Protein AF-A0A6V2MFH0-F1 (afdb_monomer_lite)

pLDDT: mean 70.17, std 23.81, range [23.48, 96.5]

Radius of gyration: 21.35 Å; chains: 1; bounding box: 54×34×74 Å

Foldseek 3Di:
DDDDDDDDDDDDDDDDDDDDDDDDPPPPDDDDPDPPQDAFQEEEEEEEDEPVCLVVLLVLQVLCQVAAQADLVVQPDPRDRAYEYEYEYLADCVVPVPSVVSVVVNQVVLVVVCPDPDDGSSSVHDYYYYHYLRADPVQLLCDPVCVVPPPSSCRSVVSSVVSVVCVQCVQPVHHGLAYEYQYSQWHFPHHNLNVVVSVVQRVCCVVPNSADPVPDDDGDHYDDDDPVVSVVTTDRDDD

Sequence (239 aa):
MEFFTVHAGTFQSNDIGTDATERSHRATRIKMGETFYPSIRRLAVVRPFGVSSAASLPQTFSDWADFLPCNVVDRIDENNVEVDIFLSFSQTYEASPNTLSSINTIIDKFNAESTENEISWSKCFRNIFAIEANILDDDDLYLPNQARRNMMWVNGPNRQFSAAMRSITGGDFGKYDAMFLMEGDCMPMKKYWLDSLLEEAEGSFLEHGPFAMLGSSDPFVVVKFNRRIIHQTCYIPKK

Organism: NCBI:txid49249

Secondary structure (DSSP, 8-state):
-PPP--------------------------------PPPP-EEEEEEEE-HHHHTTHHHHHHHHHHS-SS-TTGGGSTTSPEEEEEEEESS-GGG-HHHHHHHHHHHHHHHHHHHSSS--SGGG-SEEEEEE----GGG----TTTTTT-GGGGHHHHHHHHHHHHHHHTSTT---SEEEE--TT-EE-STTHHHHHHHHHHHHHHHH-S---SSSSS----B---HHHHHHHEE----

Structure (mmCIF, N/CA/C/O backbone):
data_AF-A0A6V2MFH0-F1
#
_entry.id   AF-A0A6V2MFH0-F1
#
loop_
_atom_site.group_PDB
_atom_site.id
_atom_site.type_symbol
_atom_site.label_atom_id
_atom_site.label_alt_id
_atom_site.label_comp_id
_atom_site.label_asym_id
_atom_site.label_entity_id
_atom_site.label_seq_id
_atom_site.pdbx_PDB_ins_code
_atom_site.Cartn_x
_atom_site.Cartn_y
_atom_site.Cartn_z
_atom_site.occupancy
_atom_site.B_iso_or_equiv
_atom_site.auth_seq_id
_atom_site.auth_comp_id
_atom_site.auth_asym_id
_atom_site.auth_atom_id
_atom_site.pdbx_PDB_model_num
ATOM 1 N N . MET A 1 1 ? 19.777 -20.015 10.542 1.00 31.09 1 MET A N 1
ATOM 2 C CA . MET A 1 1 ? 19.487 -18.636 10.978 1.00 31.09 1 MET A CA 1
ATOM 3 C C . MET A 1 1 ? 18.355 -18.753 11.974 1.00 31.09 1 MET A C 1
ATOM 5 O O . MET A 1 1 ? 17.274 -19.181 11.596 1.00 31.09 1 MET A O 1
ATOM 9 N N . GLU A 1 2 ? 18.686 -18.588 13.249 1.00 23.48 2 GLU A N 1
ATOM 10 C CA . GLU A 1 2 ? 17.801 -18.843 14.386 1.00 23.48 2 GLU A CA 1
ATOM 11 C C . GLU A 1 2 ? 16.870 -17.648 14.615 1.00 23.48 2 GLU A C 1
ATOM 13 O O . GLU A 1 2 ? 17.305 -16.498 14.581 1.00 23.48 2 GLU A O 1
ATOM 18 N N . PHE A 1 3 ? 15.590 -17.938 14.841 1.00 25.81 3 PHE A N 1
ATOM 19 C CA . PHE A 1 3 ? 14.577 -16.965 15.231 1.00 25.81 3 PHE A CA 1
ATOM 20 C C . PHE A 1 3 ? 14.575 -16.835 16.757 1.00 25.81 3 PHE A C 1
ATOM 22 O O . PHE A 1 3 ? 14.371 -17.822 17.461 1.00 25.81 3 PHE A O 1
ATOM 29 N N . PHE A 1 4 ? 14.774 -15.621 17.270 1.00 24.62 4 PHE A N 1
ATOM 30 C CA . PHE A 1 4 ? 14.526 -15.303 18.674 1.00 24.62 4 PHE A CA 1
ATOM 31 C C . PHE A 1 4 ? 13.094 -14.787 18.830 1.00 24.62 4 PHE A C 1
ATOM 33 O O . PHE A 1 4 ? 12.723 -13.763 18.262 1.00 24.62 4 PHE A O 1
ATOM 40 N N . THR A 1 5 ? 12.299 -15.486 19.635 1.00 26.80 5 THR A N 1
ATOM 41 C CA . THR A 1 5 ? 11.020 -15.004 20.165 1.00 26.80 5 THR A CA 1
ATOM 42 C C . THR A 1 5 ? 11.169 -14.887 21.676 1.00 26.80 5 THR A C 1
ATOM 44 O O . THR A 1 5 ? 11.526 -15.858 22.339 1.00 26.80 5 THR A O 1
ATOM 47 N N . VAL A 1 6 ? 10.921 -13.699 22.228 1.00 27.23 6 VAL A N 1
ATOM 48 C CA . VAL A 1 6 ? 10.924 -13.451 23.677 1.00 27.23 6 VAL A CA 1
ATOM 49 C C . VAL A 1 6 ? 9.472 -13.369 24.142 1.00 27.23 6 VAL A C 1
ATOM 51 O O . VAL A 1 6 ? 8.698 -12.566 23.629 1.00 27.23 6 VAL A O 1
ATOM 54 N N . HIS A 1 7 ? 9.088 -14.220 25.094 1.00 26.38 7 HIS A N 1
ATOM 55 C CA . HIS A 1 7 ? 7.817 -14.134 25.816 1.00 26.38 7 HIS A CA 1
ATOM 56 C C . HIS A 1 7 ? 8.057 -13.510 27.188 1.00 26.38 7 HIS A C 1
ATOM 58 O O . HIS A 1 7 ? 8.919 -13.965 27.940 1.00 26.38 7 HIS A O 1
ATOM 64 N N . ALA A 1 8 ? 7.271 -12.488 27.516 1.00 28.86 8 ALA A N 1
ATOM 65 C CA . ALA A 1 8 ? 7.254 -11.858 28.824 1.00 28.86 8 ALA A CA 1
ATOM 66 C C . ALA A 1 8 ? 5.868 -12.017 29.466 1.00 28.86 8 ALA A C 1
ATOM 68 O O . ALA A 1 8 ? 4.874 -11.560 28.915 1.00 28.86 8 ALA A O 1
ATOM 69 N N . GLY A 1 9 ? 5.854 -12.604 30.666 1.00 26.36 9 GLY A N 1
ATOM 70 C CA . GLY A 1 9 ? 4.939 -12.221 31.741 1.00 26.36 9 GLY A CA 1
ATOM 71 C C . GLY A 1 9 ? 3.694 -13.084 31.965 1.00 26.36 9 GLY A C 1
ATOM 72 O O . GLY A 1 9 ? 2.711 -12.981 31.247 1.00 26.36 9 GLY A O 1
ATOM 73 N N . THR A 1 10 ? 3.677 -13.792 33.096 1.00 25.42 10 THR A N 1
ATOM 74 C CA . THR A 1 10 ? 2.444 -14.032 33.864 1.00 25.42 10 THR A CA 1
ATOM 75 C C . THR A 1 10 ? 2.704 -13.618 35.306 1.00 25.42 10 THR A C 1
ATOM 77 O O . THR A 1 10 ? 3.506 -14.242 35.998 1.00 25.42 10 THR A O 1
ATOM 80 N N . PHE A 1 11 ? 2.038 -12.547 35.737 1.00 27.86 11 PHE A N 1
ATOM 81 C CA . PHE A 1 11 ? 1.958 -12.101 37.125 1.00 27.86 11 PHE A CA 1
ATOM 82 C C . PHE A 1 11 ? 0.524 -12.343 37.607 1.00 27.86 11 PHE A C 1
ATOM 84 O O . PHE A 1 11 ? -0.432 -11.947 36.945 1.00 27.86 11 PHE A O 1
ATOM 91 N N . GLN A 1 12 ? 0.379 -13.049 38.728 1.00 30.36 12 GLN A N 1
ATOM 92 C CA . GLN A 1 12 ? -0.903 -13.310 39.378 1.00 30.36 12 GLN A CA 1
ATOM 93 C C . GLN A 1 12 ? -1.337 -12.101 40.210 1.00 30.36 12 GLN A C 1
ATOM 95 O O . GLN A 1 12 ? -0.538 -11.555 40.967 1.00 30.36 12 GLN A O 1
ATOM 100 N N . SER A 1 13 ? -2.628 -11.778 40.184 1.00 31.75 13 SER A N 1
ATOM 101 C CA . SER A 1 13 ? -3.302 -11.224 41.361 1.00 31.75 13 SER A CA 1
ATOM 102 C C . SER A 1 13 ? -4.759 -11.681 41.385 1.00 31.75 13 SER A C 1
ATOM 104 O O . SER A 1 13 ? -5.463 -11.633 40.380 1.00 31.75 13 SER A O 1
ATOM 106 N N . ASN A 1 14 ? -5.149 -12.218 42.540 1.00 31.17 14 ASN A N 1
ATOM 107 C CA . ASN A 1 14 ? -6.529 -12.465 42.936 1.00 31.17 14 ASN A CA 1
ATOM 108 C C . ASN A 1 14 ? -7.164 -11.124 43.303 1.00 31.17 14 ASN A C 1
ATOM 110 O O . ASN A 1 14 ? -6.486 -10.339 43.954 1.00 31.17 14 ASN A O 1
ATOM 114 N N . ASP A 1 15 ? -8.455 -10.932 43.024 1.00 32.62 15 ASP A N 1
ATOM 115 C CA . ASP A 1 15 ? -9.319 -10.226 43.970 1.00 32.62 15 ASP A CA 1
ATOM 116 C C . ASP A 1 15 ? -10.801 -10.589 43.822 1.00 32.62 15 ASP A C 1
ATOM 118 O O . ASP A 1 15 ? -11.314 -10.927 42.755 1.00 32.62 15 ASP A O 1
ATOM 122 N N . ILE A 1 16 ? -11.444 -10.581 44.985 1.00 32.06 16 ILE A N 1
ATOM 123 C CA . ILE A 1 16 ? -12.776 -11.062 45.339 1.00 32.06 16 ILE A CA 1
ATOM 124 C C . ILE A 1 16 ? -13.723 -9.856 45.471 1.00 32.06 16 ILE A C 1
ATOM 126 O O . ILE A 1 16 ? -13.359 -8.874 46.106 1.00 32.06 16 ILE A O 1
ATOM 130 N N . GLY A 1 17 ? -14.979 -9.998 45.025 1.00 28.92 17 GLY A N 1
ATOM 131 C CA . GLY A 1 17 ? -16.130 -9.502 45.805 1.00 28.92 17 GLY A CA 1
ATOM 132 C C . GLY A 1 17 ? -16.922 -8.272 45.323 1.00 28.92 17 GLY A C 1
ATOM 133 O O . GLY A 1 17 ? -16.581 -7.141 45.633 1.00 28.92 17 GLY A O 1
ATOM 134 N N . THR A 1 18 ? -18.081 -8.571 44.717 1.00 30.41 18 THR A N 1
ATOM 135 C CA . THR A 1 18 ? -19.451 -8.075 45.030 1.00 30.41 18 THR A CA 1
ATOM 136 C C . THR A 1 18 ? -19.869 -6.591 44.920 1.00 30.41 18 THR A C 1
ATOM 138 O O . THR A 1 18 ? -19.558 -5.779 45.780 1.00 30.41 18 THR A O 1
ATOM 141 N N . ASP A 1 19 ? -20.771 -6.375 43.945 1.00 28.77 19 ASP A N 1
ATOM 142 C CA . ASP A 1 19 ? -22.157 -5.847 44.040 1.00 28.77 19 ASP A CA 1
ATOM 143 C C . ASP A 1 19 ? -22.432 -4.353 44.349 1.00 28.77 19 ASP A C 1
ATOM 145 O O . ASP A 1 19 ? -22.215 -3.886 45.462 1.00 28.77 19 ASP A O 1
ATOM 149 N N . ALA A 1 20 ? -23.016 -3.631 43.372 1.00 30.19 20 ALA A N 1
ATOM 150 C CA . ALA A 1 20 ? -24.395 -3.106 43.447 1.00 30.19 20 ALA A CA 1
ATOM 151 C C . ALA A 1 20 ? -24.775 -2.160 42.274 1.00 30.19 20 ALA A C 1
ATOM 153 O O . ALA A 1 20 ? -24.170 -1.114 42.051 1.00 30.19 20 ALA A O 1
ATOM 154 N N . THR A 1 21 ? -25.914 -2.487 41.649 1.00 32.53 21 THR A N 1
ATOM 155 C CA . THR A 1 21 ? -26.957 -1.601 41.068 1.00 32.53 21 THR A CA 1
ATOM 156 C C . THR A 1 21 ? -26.767 -0.855 39.728 1.00 32.53 21 THR A C 1
ATOM 158 O O . THR A 1 21 ? -26.193 0.221 39.635 1.00 32.53 21 THR A O 1
ATOM 161 N N . GLU A 1 22 ? -27.461 -1.414 38.724 1.00 32.22 22 GLU A N 1
ATOM 162 C CA . GLU A 1 22 ? -28.437 -0.774 37.817 1.00 32.22 22 GLU A CA 1
ATOM 163 C C . GLU A 1 22 ? -28.034 0.420 36.926 1.00 32.22 22 GLU A C 1
ATOM 165 O O . GLU A 1 22 ? -28.059 1.577 37.334 1.00 32.22 22 GLU A O 1
ATOM 170 N N . ARG A 1 23 ? -27.982 0.156 35.609 1.00 33.03 23 ARG A N 1
ATOM 171 C CA . ARG A 1 23 ? -28.848 0.857 34.638 1.00 33.03 23 ARG A CA 1
ATOM 172 C C . ARG A 1 23 ? -29.107 -0.000 33.401 1.00 33.03 23 ARG A C 1
ATOM 174 O O . ARG A 1 23 ? -28.291 -0.141 32.497 1.00 33.03 23 ARG A O 1
ATOM 181 N N . SER A 1 24 ? -30.301 -0.579 33.401 1.00 39.22 24 SER A N 1
ATOM 182 C CA . SER A 1 24 ? -30.923 -1.292 32.294 1.00 39.22 24 SER A CA 1
ATOM 183 C C . SER A 1 24 ? -31.190 -0.348 31.114 1.00 39.22 24 SER A C 1
ATOM 185 O O . SER A 1 24 ? -32.191 0.364 31.103 1.00 39.22 24 SER A O 1
ATOM 187 N N . HIS A 1 25 ? -30.362 -0.434 30.073 1.00 32.72 25 HIS A N 1
ATOM 188 C CA . HIS A 1 25 ? -30.787 -0.200 28.692 1.00 32.72 25 HIS A CA 1
ATOM 189 C C . HIS A 1 25 ? -30.729 -1.531 27.948 1.00 32.72 25 HIS A C 1
ATOM 191 O O . HIS A 1 25 ? -29.802 -1.848 27.208 1.00 32.72 25 HIS A O 1
ATOM 197 N N . ARG A 1 26 ? -31.746 -2.353 28.212 1.00 33.47 26 ARG A N 1
ATOM 198 C CA . ARG A 1 26 ? -32.036 -3.582 27.482 1.00 33.47 26 ARG A CA 1
ATOM 199 C C . ARG A 1 26 ? -32.431 -3.193 26.056 1.00 33.47 26 ARG A C 1
ATOM 201 O O . ARG A 1 26 ? -33.600 -2.936 25.787 1.00 33.47 26 ARG A O 1
ATOM 208 N N . ALA A 1 27 ? -31.452 -3.114 25.158 1.00 30.52 27 ALA A N 1
ATOM 209 C CA . ALA A 1 27 ? -31.705 -3.052 23.728 1.00 30.52 27 ALA A 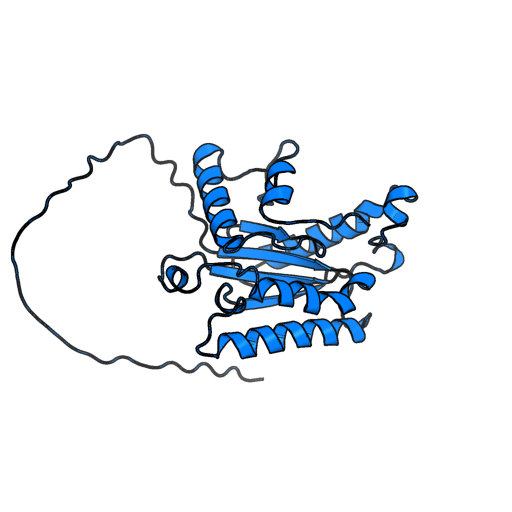CA 1
ATOM 210 C C . ALA A 1 27 ? -32.418 -4.349 23.323 1.00 30.52 27 ALA A C 1
ATOM 212 O O . ALA A 1 27 ? -31.873 -5.453 23.386 1.00 30.52 27 ALA A O 1
ATOM 213 N N . THR A 1 28 ? -33.698 -4.212 23.004 1.00 29.98 28 THR A N 1
ATOM 214 C CA . THR A 1 28 ? -34.558 -5.280 22.516 1.00 29.98 28 THR A CA 1
ATOM 215 C C . THR A 1 28 ? -33.958 -5.833 21.226 1.00 29.98 28 THR A C 1
ATOM 217 O O . THR A 1 28 ? -33.921 -5.142 20.212 1.00 29.98 28 THR A O 1
ATOM 220 N N . ARG A 1 29 ? -33.471 -7.081 21.272 1.00 35.22 29 ARG A N 1
ATOM 221 C CA . ARG A 1 29 ? -33.039 -7.853 20.099 1.00 35.22 29 ARG A CA 1
ATOM 222 C C . ARG A 1 29 ? -34.156 -7.863 19.054 1.00 35.22 29 ARG A C 1
ATOM 224 O O . ARG A 1 29 ? -35.146 -8.576 19.220 1.00 35.22 29 ARG A O 1
ATOM 231 N N . ILE A 1 30 ? -33.973 -7.122 17.967 1.00 33.09 30 ILE A N 1
ATOM 232 C CA . ILE A 1 30 ? -34.717 -7.351 16.732 1.00 33.09 30 ILE A CA 1
ATOM 233 C C . ILE A 1 30 ? -34.069 -8.568 16.072 1.00 33.09 30 ILE A C 1
ATOM 235 O O . ILE A 1 30 ? -32.975 -8.485 15.525 1.00 33.09 30 ILE A O 1
ATOM 239 N N . LYS A 1 31 ? -34.736 -9.722 16.169 1.00 37.91 31 LYS A N 1
ATOM 240 C CA . LYS A 1 31 ? -34.443 -10.884 15.327 1.00 37.91 31 LYS A CA 1
ATOM 241 C C . LYS A 1 31 ? -34.967 -10.591 13.919 1.00 37.91 31 LYS A C 1
ATOM 243 O O . LYS A 1 31 ? -36.158 -10.748 13.669 1.00 37.91 31 LYS A O 1
ATOM 248 N N . MET A 1 32 ? -34.082 -10.208 13.010 1.00 33.03 32 MET A N 1
ATOM 249 C CA . MET A 1 32 ? -34.241 -10.477 11.579 1.00 33.03 32 MET A CA 1
ATOM 250 C C . MET A 1 32 ? -33.038 -11.310 11.140 1.00 33.03 32 MET A C 1
ATOM 252 O O . MET A 1 32 ? -31.947 -11.106 11.657 1.00 33.03 32 MET A O 1
ATOM 256 N N . GLY A 1 33 ? -33.291 -12.327 10.310 1.00 40.25 33 GLY A N 1
ATOM 257 C CA . GLY A 1 33 ? -32.417 -13.482 10.081 1.00 40.25 33 GLY A CA 1
ATOM 258 C C . GLY A 1 33 ? -30.930 -13.140 9.980 1.00 40.25 33 GLY A C 1
ATOM 259 O O . GLY A 1 33 ? -30.515 -12.432 9.071 1.00 40.25 33 GLY A O 1
ATOM 260 N N . GLU A 1 34 ? -30.145 -13.662 10.922 1.00 39.44 34 GLU A N 1
ATOM 261 C CA . GLU A 1 34 ? -28.694 -13.493 10.979 1.00 39.44 34 GLU A CA 1
ATOM 262 C C . GLU A 1 34 ? -28.028 -14.307 9.861 1.00 39.44 34 GLU A C 1
ATOM 264 O O . GLU A 1 34 ? -27.560 -15.427 10.065 1.00 39.44 34 GLU A O 1
ATOM 269 N N . THR A 1 35 ? -27.939 -13.744 8.660 1.00 41.41 35 THR A N 1
ATOM 270 C CA . THR A 1 35 ? -26.736 -13.967 7.855 1.00 41.41 35 THR A CA 1
ATOM 271 C C . THR A 1 35 ? -25.609 -13.209 8.546 1.00 41.41 35 THR A C 1
ATOM 273 O O . THR A 1 35 ? -25.480 -11.998 8.394 1.00 41.41 35 THR A O 1
ATOM 276 N N . PHE A 1 36 ? -24.847 -13.916 9.382 1.00 46.12 36 PHE A N 1
ATOM 277 C CA . PHE A 1 36 ? -23.610 -13.409 9.972 1.00 46.12 36 PHE A CA 1
ATOM 278 C C . PHE A 1 36 ? -22.603 -13.225 8.832 1.00 46.12 36 PHE A C 1
ATOM 280 O O . PHE A 1 36 ? -22.003 -14.194 8.364 1.00 46.12 36 PHE A O 1
ATOM 287 N N . TYR A 1 37 ? -22.459 -11.999 8.333 1.00 52.12 37 TYR A N 1
ATOM 288 C CA . TYR A 1 37 ? -21.346 -11.680 7.448 1.00 52.12 37 TYR A CA 1
ATOM 289 C C . TYR A 1 37 ? -20.077 -11.604 8.304 1.00 52.12 37 TYR A C 1
ATOM 291 O O . TYR A 1 37 ? -20.111 -10.990 9.374 1.00 52.12 37 TYR A O 1
ATOM 299 N N . PRO A 1 38 ? -18.980 -12.271 7.907 1.00 59.66 38 PRO A N 1
ATOM 300 C CA . PRO A 1 38 ? -17.732 -12.161 8.644 1.00 59.66 38 PRO A CA 1
ATOM 301 C C . PRO A 1 38 ? -17.279 -10.698 8.621 1.00 59.66 38 PRO A C 1
ATOM 303 O O . PRO A 1 38 ? -17.192 -10.096 7.552 1.00 59.66 38 PRO A O 1
ATOM 306 N N . SER A 1 39 ? -17.026 -10.124 9.798 1.00 73.31 39 SER A N 1
ATOM 307 C CA . SER A 1 39 ? -16.388 -8.813 9.905 1.00 73.31 39 SER A CA 1
ATOM 308 C C . SER A 1 39 ? -14.965 -8.900 9.356 1.00 73.31 39 SER A C 1
ATOM 310 O O . SER A 1 39 ? -14.306 -9.934 9.511 1.00 73.31 39 SER A O 1
ATOM 312 N N . ILE A 1 40 ? -14.487 -7.835 8.712 1.00 81.75 40 ILE A N 1
ATOM 313 C CA . ILE A 1 40 ? -13.109 -7.779 8.217 1.00 81.75 40 ILE A CA 1
ATOM 314 C C . ILE A 1 40 ? -12.203 -7.757 9.447 1.00 81.75 40 ILE A C 1
ATOM 316 O O . ILE A 1 40 ? -12.286 -6.844 10.256 1.00 81.75 40 ILE A O 1
ATOM 320 N N . ARG A 1 41 ? -11.349 -8.764 9.624 1.00 86.19 41 ARG A N 1
ATOM 321 C CA . ARG A 1 41 ? -10.371 -8.798 10.723 1.00 86.19 41 ARG A CA 1
ATOM 322 C C . ARG A 1 41 ? -8.974 -8.501 10.233 1.00 86.19 41 ARG A C 1
ATOM 324 O O . ARG A 1 41 ? -8.181 -7.951 10.990 1.00 86.19 41 ARG A O 1
ATOM 331 N N . ARG A 1 42 ? -8.675 -8.851 8.981 1.00 88.25 42 ARG A N 1
ATOM 332 C CA . ARG A 1 42 ? -7.368 -8.609 8.381 1.00 88.25 42 ARG A CA 1
ATOM 333 C C . ARG A 1 42 ? -7.470 -8.086 6.950 1.00 88.25 42 ARG A C 1
ATOM 335 O O . ARG A 1 42 ? -8.017 -8.753 6.071 1.00 88.25 42 ARG A O 1
ATOM 342 N N . LEU A 1 43 ? -6.911 -6.900 6.715 1.00 90.38 43 LEU A N 1
ATOM 343 C CA . LEU A 1 43 ? -6.920 -6.187 5.436 1.00 90.38 43 LEU A CA 1
ATOM 344 C C . LEU A 1 43 ? -5.502 -6.085 4.857 1.00 90.38 43 LEU A C 1
ATOM 346 O O . LEU A 1 43 ? -4.568 -5.661 5.535 1.00 90.38 43 LEU A O 1
ATOM 350 N N . ALA A 1 44 ? -5.354 -6.414 3.574 1.00 92.81 44 ALA A N 1
ATOM 351 C CA . ALA A 1 44 ? -4.136 -6.154 2.811 1.00 92.81 44 ALA A CA 1
ATOM 352 C C . ALA A 1 44 ? -4.277 -4.856 2.005 1.00 92.81 44 ALA A C 1
ATOM 354 O O . ALA A 1 44 ? -5.128 -4.772 1.122 1.00 92.81 44 ALA A O 1
ATOM 355 N N . VAL A 1 45 ? -3.424 -3.861 2.250 1.00 93.25 45 VAL A N 1
ATOM 356 C CA . VAL A 1 45 ? -3.301 -2.661 1.408 1.00 93.25 45 VAL A CA 1
ATOM 357 C C . VAL A 1 45 ? -2.153 -2.862 0.427 1.00 93.25 45 VAL A C 1
ATOM 359 O O . VAL A 1 45 ? -0.985 -2.833 0.799 1.00 93.25 45 VAL A O 1
ATOM 362 N N . VAL A 1 46 ? -2.474 -3.063 -0.846 1.00 93.88 46 VAL A N 1
ATOM 363 C CA . VAL A 1 46 ? -1.507 -3.339 -1.910 1.00 93.88 46 VAL A CA 1
ATOM 364 C C . VAL A 1 46 ? -1.184 -2.066 -2.671 1.00 93.88 46 VAL A C 1
ATOM 366 O O . VAL A 1 46 ? -2.067 -1.433 -3.243 1.00 93.88 46 VAL A O 1
ATOM 369 N N . ARG A 1 47 ? 0.099 -1.721 -2.724 1.00 91.81 47 ARG A N 1
ATOM 370 C CA . ARG A 1 47 ? 0.651 -0.564 -3.432 1.00 91.81 47 ARG A CA 1
ATOM 371 C C . ARG A 1 47 ? 1.517 -1.053 -4.593 1.00 91.81 47 ARG A C 1
ATOM 373 O O . ARG A 1 47 ? 2.692 -1.356 -4.375 1.00 91.81 47 ARG A O 1
ATOM 380 N N . PRO A 1 48 ? 0.958 -1.188 -5.811 1.00 91.50 48 PRO A N 1
ATOM 381 C CA . PRO A 1 48 ? 1.735 -1.550 -6.981 1.00 91.50 48 PRO A CA 1
ATOM 382 C C . PRO A 1 48 ? 2.614 -0.379 -7.417 1.00 91.50 48 PRO A C 1
ATOM 384 O O . PRO A 1 48 ? 2.178 0.775 -7.460 1.00 91.50 48 PRO A O 1
ATOM 387 N N . PHE A 1 49 ? 3.846 -0.689 -7.787 1.00 90.62 49 PHE A N 1
ATOM 388 C CA . PHE A 1 49 ? 4.773 0.249 -8.398 1.00 90.62 49 PHE A CA 1
ATOM 389 C C . PHE A 1 49 ? 5.655 -0.484 -9.411 1.00 90.62 49 PHE A C 1
ATOM 391 O O . PHE A 1 49 ? 5.879 -1.691 -9.310 1.00 90.62 49 PHE A O 1
ATOM 398 N N . GLY A 1 50 ? 6.137 0.260 -10.402 1.00 89.19 50 GLY A N 1
ATOM 399 C CA . GLY A 1 50 ? 7.075 -0.240 -11.402 1.00 89.19 50 GLY A CA 1
ATOM 400 C C . GLY A 1 50 ? 8.421 0.467 -11.332 1.00 89.19 50 GLY A C 1
ATOM 401 O O . GLY A 1 50 ? 8.632 1.375 -10.518 1.00 89.19 50 GLY A O 1
ATOM 402 N N . VAL A 1 51 ? 9.320 0.085 -12.239 1.00 86.94 51 VAL A N 1
ATOM 403 C CA . VAL A 1 51 ? 10.693 0.616 -12.321 1.00 86.94 51 VAL A CA 1
ATOM 404 C C . VAL A 1 51 ? 10.700 2.148 -12.394 1.00 86.94 51 VAL A C 1
ATOM 406 O O . VAL A 1 51 ? 11.449 2.809 -11.679 1.00 86.94 51 VAL A O 1
ATOM 409 N N . SER A 1 52 ? 9.809 2.739 -13.197 1.00 83.56 52 SER A N 1
ATOM 410 C CA . SER A 1 52 ? 9.746 4.194 -13.394 1.00 83.56 52 SER A CA 1
ATOM 411 C C . SER A 1 52 ? 9.284 4.985 -12.167 1.00 83.56 52 SER A C 1
ATOM 413 O O . SER A 1 52 ? 9.518 6.189 -12.101 1.00 83.56 52 SER A O 1
ATOM 415 N N . SER A 1 53 ? 8.590 4.345 -11.224 1.00 85.62 53 SER A N 1
ATOM 416 C CA . SER A 1 53 ? 8.036 4.990 -10.024 1.00 85.62 53 SER A CA 1
ATOM 417 C C . SER A 1 53 ? 8.792 4.642 -8.742 1.00 85.62 53 SER A C 1
ATOM 419 O O . SER A 1 53 ? 8.529 5.260 -7.712 1.00 85.62 53 SER A O 1
ATOM 421 N N . ALA A 1 54 ? 9.726 3.685 -8.789 1.00 88.38 54 ALA A N 1
ATOM 422 C CA . ALA A 1 54 ? 10.455 3.202 -7.617 1.00 88.38 54 ALA A CA 1
ATOM 423 C C . ALA A 1 54 ? 11.165 4.337 -6.860 1.00 88.38 54 ALA A C 1
ATOM 425 O O . ALA A 1 54 ? 10.995 4.473 -5.652 1.00 88.38 54 ALA A O 1
ATOM 426 N N . ALA A 1 55 ? 11.862 5.224 -7.580 1.00 87.44 55 ALA A N 1
ATOM 427 C CA . ALA A 1 55 ? 12.595 6.340 -6.978 1.00 87.44 55 ALA A CA 1
ATOM 428 C C . ALA A 1 55 ? 11.689 7.359 -6.260 1.00 87.44 55 ALA A C 1
ATOM 430 O O . ALA A 1 55 ? 12.102 7.971 -5.279 1.00 87.44 55 ALA A O 1
ATOM 431 N N . SER A 1 56 ? 10.454 7.543 -6.735 1.00 87.06 56 SER A N 1
ATOM 432 C CA . SER A 1 56 ? 9.474 8.448 -6.120 1.00 87.06 56 SER A CA 1
ATOM 433 C C . SER A 1 56 ? 8.636 7.789 -5.026 1.00 87.06 56 SER A C 1
ATOM 435 O O . SER A 1 56 ? 7.951 8.494 -4.288 1.00 87.06 56 SER A O 1
ATOM 437 N N . LEU A 1 57 ? 8.668 6.457 -4.905 1.00 88.44 57 LEU A N 1
ATOM 438 C CA . LEU A 1 57 ? 7.823 5.720 -3.968 1.00 88.44 57 LEU A CA 1
ATOM 439 C C . LEU A 1 57 ? 7.995 6.195 -2.513 1.00 88.44 57 LEU A C 1
ATOM 441 O O . LEU A 1 57 ? 6.965 6.439 -1.885 1.00 88.44 57 LEU A O 1
ATOM 445 N N . PRO A 1 58 ? 9.213 6.433 -1.977 1.00 90.25 58 PRO A N 1
ATOM 446 C CA . PRO A 1 58 ? 9.368 6.910 -0.600 1.00 90.25 58 PRO A CA 1
ATOM 447 C C . PRO A 1 58 ? 8.666 8.246 -0.331 1.00 90.25 58 PRO A C 1
ATOM 449 O O . PRO A 1 58 ? 8.072 8.429 0.730 1.00 90.25 58 PRO A O 1
ATOM 452 N N . GLN A 1 59 ? 8.663 9.155 -1.312 1.00 85.69 59 GLN A N 1
ATOM 453 C CA . GLN A 1 59 ? 7.971 10.441 -1.202 1.00 85.69 59 GLN A CA 1
ATOM 454 C C . GLN A 1 59 ? 6.454 10.252 -1.084 1.00 85.69 59 GLN A C 1
ATOM 456 O O . GLN A 1 59 ? 5.789 11.000 -0.386 1.00 85.69 59 GLN A O 1
ATOM 461 N N . THR A 1 60 ? 5.877 9.211 -1.684 1.00 84.12 60 THR A N 1
ATOM 462 C CA . THR A 1 60 ? 4.428 8.979 -1.552 1.00 84.12 60 THR A CA 1
ATOM 463 C C . THR A 1 60 ? 3.994 8.626 -0.121 1.00 84.12 60 THR A C 1
ATOM 465 O O . THR A 1 60 ? 2.810 8.728 0.189 1.00 84.12 60 THR A O 1
ATOM 468 N N . PHE A 1 61 ? 4.932 8.220 0.747 1.00 88.31 61 PHE A N 1
ATOM 469 C CA . PHE A 1 61 ? 4.696 7.957 2.170 1.00 88.31 61 PHE A CA 1
ATOM 470 C C . PHE A 1 61 ? 4.984 9.171 3.061 1.00 88.31 61 PHE A C 1
ATOM 472 O O . PHE A 1 61 ? 4.529 9.191 4.201 1.00 88.31 61 PHE A O 1
ATOM 479 N N . SER A 1 62 ? 5.709 10.199 2.594 1.00 84.19 62 SER A N 1
ATOM 480 C CA . SER A 1 62 ? 5.867 11.425 3.395 1.00 84.19 62 SER A CA 1
ATOM 481 C C . SER A 1 62 ? 4.531 12.118 3.612 1.00 84.19 62 SER A C 1
ATOM 483 O O . SER A 1 62 ? 4.260 12.601 4.703 1.00 84.19 62 SER A O 1
ATOM 485 N N . ASP A 1 63 ? 3.672 12.089 2.598 1.00 83.44 63 ASP A N 1
ATOM 486 C CA . ASP A 1 63 ? 2.381 12.771 2.626 1.00 83.44 63 ASP A CA 1
ATOM 487 C C . ASP A 1 63 ? 1.414 12.100 3.615 1.00 83.44 63 ASP A C 1
ATOM 489 O O . ASP A 1 63 ? 0.445 12.705 4.064 1.00 83.44 63 ASP A O 1
ATOM 493 N N . TRP A 1 64 ? 1.697 10.862 4.030 1.00 88.94 64 TRP A N 1
ATOM 494 C CA . TRP A 1 64 ? 0.921 10.169 5.057 1.00 88.94 64 TRP A CA 1
ATOM 495 C C . TRP A 1 64 ? 1.177 10.731 6.460 1.00 88.94 64 TRP A C 1
ATOM 497 O O . TRP A 1 64 ? 0.371 10.488 7.353 1.00 88.94 64 TRP A O 1
ATOM 507 N N . ALA A 1 65 ? 2.244 11.510 6.663 1.00 85.81 65 ALA A N 1
ATOM 508 C CA . ALA A 1 65 ? 2.432 12.267 7.900 1.00 85.81 65 ALA A CA 1
ATOM 509 C C . ALA A 1 65 ? 1.399 13.405 8.022 1.00 85.81 65 ALA A C 1
ATOM 511 O O . ALA A 1 65 ? 0.833 13.621 9.094 1.00 85.81 65 ALA A O 1
ATOM 512 N N . ASP A 1 66 ? 1.090 14.080 6.910 1.00 87.25 66 ASP A N 1
ATOM 513 C CA . ASP A 1 66 ? 0.089 15.153 6.863 1.00 87.25 66 ASP A CA 1
ATOM 514 C C . ASP A 1 66 ? -1.344 14.600 6.779 1.00 87.25 66 ASP A C 1
ATOM 516 O O . ASP A 1 66 ? -2.281 15.151 7.371 1.00 87.25 66 ASP A O 1
ATOM 520 N N . PHE A 1 67 ? -1.508 13.468 6.093 1.00 89.38 67 PHE A N 1
ATOM 521 C CA . PHE A 1 67 ? -2.770 12.758 5.903 1.00 89.38 67 PHE A CA 1
ATOM 522 C C . PHE A 1 67 ? -2.712 11.367 6.540 1.00 89.38 67 PHE A C 1
ATOM 524 O O . PHE A 1 67 ? -2.727 10.347 5.845 1.00 89.38 67 PHE A O 1
ATOM 531 N N . LEU A 1 68 ? -2.651 11.346 7.877 1.00 91.94 68 LEU A N 1
ATOM 532 C CA . LEU A 1 68 ? -2.577 10.115 8.671 1.00 91.94 68 LEU A CA 1
ATOM 533 C C . LEU A 1 68 ? -3.614 9.082 8.206 1.00 91.94 68 LEU A C 1
ATOM 535 O O . LEU A 1 68 ? -4.788 9.439 8.104 1.00 91.94 68 LEU A O 1
ATOM 539 N N . PRO A 1 69 ? -3.227 7.820 7.953 1.00 92.00 69 PRO A N 1
ATOM 540 C CA . PRO A 1 69 ? -4.151 6.789 7.486 1.00 92.00 69 PRO A CA 1
ATOM 541 C C . PRO A 1 69 ? -5.287 6.490 8.448 1.00 92.00 69 PRO A C 1
ATOM 543 O O . PRO A 1 69 ? -6.418 6.327 8.009 1.00 92.00 69 PRO A O 1
ATOM 546 N N . CYS A 1 70 ? -5.006 6.477 9.743 1.00 91.62 70 CYS A N 1
ATOM 547 C CA . CYS A 1 70 ? -5.948 6.115 10.789 1.00 91.62 70 CYS A CA 1
ATOM 548 C C . CYS A 1 70 ? -5.840 7.067 11.981 1.00 91.62 70 CYS A C 1
ATOM 550 O O . CYS A 1 70 ? -4.827 7.762 12.151 1.00 91.62 70 CYS A O 1
ATOM 552 N N . ASN A 1 71 ? -6.863 7.084 12.828 1.00 90.62 71 ASN A N 1
ATOM 553 C CA . ASN A 1 71 ? -6.743 7.645 14.159 1.00 90.62 71 ASN A CA 1
ATOM 554 C C . ASN A 1 71 ? -5.994 6.652 15.058 1.00 90.62 71 ASN A C 1
ATOM 556 O O . ASN A 1 71 ? -6.560 5.691 15.572 1.00 90.62 71 ASN A O 1
ATOM 560 N N . VAL A 1 72 ? -4.696 6.898 15.255 1.00 84.69 72 VAL A N 1
ATOM 561 C CA . VAL A 1 72 ? -3.806 6.020 16.034 1.00 84.69 72 VAL A CA 1
ATOM 562 C C . VAL A 1 72 ? -4.295 5.817 17.474 1.00 84.69 72 VAL A C 1
ATOM 564 O O . VAL A 1 72 ? -4.052 4.762 18.049 1.00 84.69 72 VAL A O 1
ATOM 567 N N . VAL A 1 73 ? -5.004 6.792 18.055 1.00 80.62 73 VAL A N 1
ATOM 568 C CA . VAL A 1 73 ? -5.545 6.683 19.421 1.00 80.62 73 VAL A CA 1
ATOM 569 C C . VAL A 1 73 ? -6.666 5.643 19.491 1.00 80.62 73 VAL A C 1
ATOM 571 O O . VAL A 1 73 ? -6.697 4.839 20.420 1.00 80.62 73 VAL A O 1
ATOM 574 N N . ASP A 1 74 ? -7.539 5.617 18.485 1.00 76.25 74 ASP A N 1
ATOM 575 C CA . ASP A 1 74 ? -8.699 4.716 18.439 1.00 76.25 74 ASP A CA 1
ATOM 576 C C . ASP A 1 74 ? -8.292 3.280 18.047 1.00 76.25 74 ASP A C 1
ATOM 578 O O . ASP A 1 74 ? -9.004 2.313 18.316 1.00 76.25 74 ASP A O 1
ATOM 582 N N . ARG A 1 75 ? -7.097 3.123 17.462 1.00 73.06 75 ARG A N 1
ATOM 583 C CA . ARG A 1 75 ? -6.538 1.847 16.986 1.00 73.06 75 ARG A CA 1
ATOM 584 C C . ARG A 1 75 ? -5.942 0.941 18.071 1.00 73.06 75 ARG A C 1
ATOM 586 O O . ARG A 1 75 ? -5.540 -0.174 17.757 1.00 73.06 75 ARG A O 1
ATOM 593 N N . ILE A 1 76 ? -5.879 1.388 19.328 1.00 63.16 76 ILE A N 1
ATOM 594 C CA . ILE A 1 76 ? -5.258 0.639 20.442 1.00 63.16 76 ILE A CA 1
ATOM 595 C C . ILE A 1 76 ? -6.172 -0.495 20.971 1.00 63.16 76 ILE A C 1
ATOM 597 O O . ILE A 1 76 ? -5.714 -1.357 21.716 1.00 63.16 76 ILE A O 1
ATOM 601 N N . ASP A 1 77 ? -7.448 -0.537 20.572 1.00 62.34 77 ASP A N 1
ATOM 602 C CA . ASP A 1 77 ? -8.386 -1.608 20.952 1.00 62.34 77 ASP A CA 1
ATOM 603 C C . ASP A 1 77 ? -8.074 -2.935 20.221 1.00 62.34 77 ASP A C 1
ATOM 605 O O . ASP A 1 77 ? -7.833 -2.945 19.011 1.00 62.34 77 ASP A O 1
ATOM 609 N N . GLU A 1 78 ? -8.126 -4.058 20.949 1.00 56.00 78 GLU A N 1
ATOM 610 C CA . GLU A 1 78 ? -7.923 -5.434 20.458 1.00 56.00 78 GLU A CA 1
ATOM 611 C C . GLU A 1 78 ? -8.946 -5.863 19.388 1.00 56.00 78 GLU A C 1
ATOM 613 O O . GLU A 1 78 ? -8.732 -6.852 18.688 1.00 56.00 78 GLU A O 1
ATOM 618 N N . ASN A 1 79 ? -10.053 -5.128 19.239 1.00 61.72 79 ASN A N 1
ATOM 619 C CA . ASN A 1 79 ? -11.079 -5.401 18.229 1.00 61.72 79 ASN A CA 1
ATOM 620 C C . ASN A 1 79 ? -10.833 -4.712 16.877 1.00 61.72 79 ASN A C 1
ATOM 622 O O . ASN A 1 79 ? -11.672 -4.820 15.982 1.00 61.72 79 ASN A O 1
ATOM 626 N N . ASN A 1 80 ? -9.716 -3.998 16.714 1.00 79.50 80 ASN A N 1
ATOM 627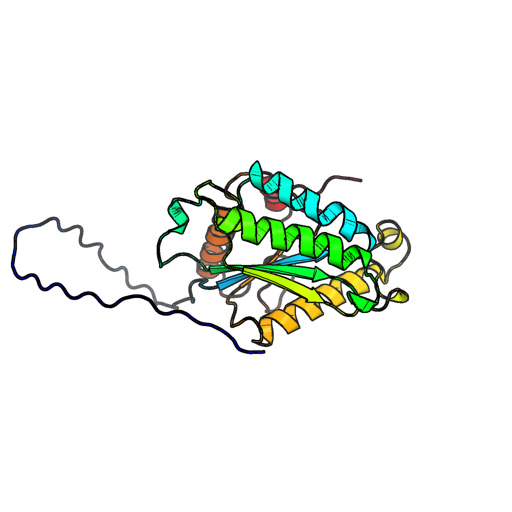 C CA . ASN A 1 80 ? -9.421 -3.309 15.464 1.00 79.50 80 ASN A CA 1
ATOM 628 C C . ASN A 1 80 ? -8.975 -4.255 14.347 1.00 79.50 80 ASN A C 1
ATOM 630 O O . ASN A 1 80 ? -8.302 -5.261 14.567 1.00 79.50 80 ASN A O 1
ATOM 634 N N . VAL A 1 81 ? -9.316 -3.873 13.115 1.00 87.31 81 VAL A N 1
ATOM 635 C CA . VAL A 1 81 ? -8.869 -4.565 11.904 1.00 87.31 81 VAL A CA 1
ATOM 636 C C . VAL A 1 81 ? -7.348 -4.486 11.801 1.00 87.31 81 VAL A C 1
ATOM 638 O O . VAL A 1 81 ? -6.766 -3.400 11.773 1.00 87.31 81 VAL A O 1
ATOM 641 N N . GLU A 1 82 ? -6.695 -5.640 11.693 1.00 91.94 82 GLU A N 1
ATOM 642 C CA . GLU A 1 82 ? -5.269 -5.716 11.412 1.00 91.94 82 GLU A CA 1
ATOM 643 C C . GLU A 1 82 ? -5.018 -5.337 9.949 1.00 91.94 82 GLU A C 1
ATOM 645 O O . GLU A 1 82 ? -5.546 -5.969 9.032 1.00 91.94 82 GLU A O 1
ATOM 650 N N . VAL A 1 83 ? -4.189 -4.323 9.705 1.00 93.44 83 VAL A N 1
ATOM 651 C CA . VAL A 1 83 ? -3.885 -3.870 8.342 1.00 93.44 83 VAL A CA 1
ATOM 652 C C . VAL A 1 83 ? -2.408 -4.062 8.040 1.00 93.44 83 VAL A C 1
ATOM 654 O O . VAL A 1 83 ? -1.561 -3.551 8.765 1.00 93.44 83 VAL A O 1
ATOM 657 N N . ASP A 1 84 ? -2.096 -4.752 6.947 1.00 95.94 84 ASP A N 1
ATOM 658 C CA . ASP A 1 84 ? -0.729 -4.906 6.443 1.00 95.94 84 ASP A CA 1
ATOM 659 C C . ASP A 1 84 ? -0.570 -4.185 5.098 1.00 95.94 84 ASP A C 1
ATOM 661 O O . ASP A 1 84 ? -1.496 -4.156 4.284 1.00 95.94 84 ASP A O 1
ATOM 665 N N . ILE A 1 85 ? 0.613 -3.624 4.841 1.00 95.81 85 ILE A N 1
ATOM 666 C CA . ILE A 1 85 ? 0.961 -3.017 3.550 1.00 95.81 85 ILE A CA 1
ATOM 667 C C . ILE A 1 85 ? 1.756 -4.010 2.711 1.00 95.81 85 ILE A C 1
ATOM 669 O O . ILE A 1 85 ? 2.726 -4.595 3.181 1.00 95.81 85 ILE A O 1
ATOM 673 N N . PHE A 1 86 ? 1.411 -4.123 1.434 1.00 96.50 86 PHE A N 1
ATOM 674 C CA . PHE A 1 86 ? 2.164 -4.870 0.436 1.00 96.50 86 PHE A CA 1
ATOM 675 C C . PHE A 1 86 ? 2.680 -3.922 -0.642 1.00 96.50 86 PHE A C 1
ATOM 677 O O . PHE A 1 86 ? 1.915 -3.420 -1.464 1.00 96.50 86 PHE A O 1
ATOM 684 N N . LEU A 1 87 ? 3.989 -3.698 -0.667 1.00 95.56 87 LEU A N 1
ATOM 685 C CA . LEU A 1 87 ? 4.676 -3.045 -1.771 1.00 95.56 87 LEU A CA 1
ATOM 686 C C . LEU A 1 87 ? 4.854 -4.078 -2.886 1.00 95.56 87 LEU A C 1
ATOM 688 O O . LEU A 1 87 ? 5.699 -4.966 -2.784 1.00 95.56 87 LEU A O 1
ATOM 692 N N . SER A 1 88 ? 4.034 -3.990 -3.933 1.00 94.94 88 SER A N 1
ATOM 693 C CA . SER A 1 88 ? 4.096 -4.912 -5.069 1.00 94.94 88 SER A CA 1
ATOM 694 C C . SER A 1 88 ? 4.955 -4.310 -6.168 1.00 94.94 88 SER A C 1
ATOM 696 O O . SER A 1 88 ? 4.549 -3.337 -6.795 1.00 94.94 88 SER A O 1
ATOM 698 N N . PHE A 1 89 ? 6.128 -4.884 -6.414 1.00 94.06 89 PHE A N 1
ATOM 699 C CA . PHE A 1 89 ? 6.994 -4.495 -7.519 1.00 94.06 89 PHE A CA 1
ATOM 700 C C . PHE A 1 89 ? 6.638 -5.269 -8.793 1.00 94.06 89 PHE A C 1
ATOM 702 O O . PHE A 1 89 ? 6.351 -6.464 -8.727 1.00 94.06 89 PHE A O 1
ATOM 709 N N . SER A 1 90 ? 6.631 -4.605 -9.951 1.00 91.88 90 SER A N 1
ATOM 710 C CA . SER A 1 90 ? 6.254 -5.231 -11.227 1.00 91.88 90 SER A CA 1
ATOM 711 C C . SER A 1 90 ? 7.240 -6.322 -11.665 1.00 91.88 90 SER A C 1
ATOM 713 O O . SER A 1 90 ? 6.817 -7.367 -12.156 1.00 91.88 90 SER A O 1
ATOM 715 N N . GLN A 1 91 ? 8.539 -6.118 -11.445 1.00 91.12 91 GLN A N 1
ATOM 716 C CA . GLN A 1 91 ? 9.610 -7.035 -11.856 1.00 91.12 91 GLN A CA 1
ATOM 717 C C . GLN A 1 91 ? 10.230 -7.749 -10.640 1.00 91.12 91 GLN A C 1
ATOM 719 O O . GLN A 1 91 ? 9.582 -7.881 -9.600 1.00 91.12 91 GLN A O 1
ATOM 724 N N . THR A 1 92 ? 11.472 -8.226 -10.769 1.00 90.31 92 THR A N 1
ATOM 725 C CA . THR A 1 92 ? 12.279 -8.767 -9.665 1.00 90.31 92 THR A CA 1
ATOM 726 C C . THR A 1 92 ? 13.350 -7.768 -9.223 1.00 90.31 92 THR A C 1
ATOM 728 O O . THR A 1 92 ? 13.905 -7.020 -10.032 1.00 90.31 92 THR A O 1
ATOM 731 N N . TYR A 1 93 ? 13.686 -7.750 -7.937 1.00 85.31 93 TYR A N 1
ATOM 732 C CA . TYR A 1 93 ? 14.728 -6.898 -7.365 1.00 85.31 93 TYR A CA 1
ATOM 733 C C . TYR A 1 93 ? 16.113 -7.239 -7.911 1.00 85.31 93 TYR A C 1
ATOM 735 O O . TYR A 1 93 ? 16.953 -6.347 -8.025 1.00 85.31 93 TYR A O 1
ATOM 743 N N . GLU A 1 94 ? 16.333 -8.490 -8.327 1.00 84.00 94 GLU A N 1
ATOM 744 C CA . GLU A 1 94 ? 17.550 -8.900 -9.037 1.00 84.00 94 GLU A CA 1
ATOM 745 C C . GLU A 1 94 ? 17.758 -8.098 -10.329 1.00 84.00 94 GLU A C 1
ATOM 747 O O . GLU A 1 94 ? 18.881 -7.702 -10.640 1.00 84.00 94 GLU A O 1
ATOM 752 N N . ALA A 1 95 ? 16.674 -7.796 -11.051 1.00 75.94 95 ALA A N 1
ATOM 753 C CA . ALA A 1 95 ? 16.718 -6.993 -12.268 1.00 75.94 95 ALA A CA 1
ATOM 754 C C . ALA A 1 95 ? 16.843 -5.482 -11.992 1.00 75.94 95 ALA A C 1
ATOM 756 O O . ALA A 1 95 ? 17.129 -4.709 -12.907 1.00 75.94 95 ALA A O 1
ATOM 757 N N . SER A 1 96 ? 16.644 -5.029 -10.746 1.00 78.50 96 SER A N 1
ATOM 758 C CA . SER A 1 96 ? 16.605 -3.602 -10.410 1.00 78.50 96 SER A CA 1
ATOM 759 C C . SER A 1 96 ? 17.180 -3.280 -9.016 1.00 78.50 96 SER A C 1
ATOM 761 O O . SER A 1 96 ? 16.431 -2.984 -8.080 1.00 78.50 96 SER A O 1
ATOM 763 N N . PRO A 1 97 ? 18.519 -3.226 -8.862 1.00 77.38 97 PRO A N 1
ATOM 764 C CA . PRO A 1 97 ? 19.166 -2.955 -7.571 1.00 77.38 97 PRO A CA 1
ATOM 765 C C . PRO A 1 97 ? 18.777 -1.605 -6.948 1.00 77.38 97 PRO A C 1
ATOM 767 O O . PRO A 1 97 ? 18.638 -1.483 -5.732 1.00 77.38 97 PRO A O 1
ATOM 770 N N . ASN A 1 98 ? 18.551 -0.584 -7.782 1.00 81.81 98 ASN A N 1
ATOM 771 C CA . ASN A 1 98 ? 18.127 0.742 -7.321 1.00 81.81 98 ASN A CA 1
ATOM 772 C C . ASN A 1 98 ? 16.741 0.710 -6.662 1.00 81.81 98 ASN A C 1
ATOM 774 O O . ASN A 1 98 ? 16.486 1.469 -5.729 1.00 81.81 98 ASN A O 1
ATOM 778 N N . THR A 1 99 ? 15.864 -0.188 -7.114 1.00 87.31 99 THR A N 1
ATOM 779 C CA . THR A 1 99 ? 14.518 -0.349 -6.557 1.00 87.31 99 THR A CA 1
ATOM 780 C C . THR A 1 99 ? 14.564 -0.887 -5.130 1.00 87.31 99 THR A C 1
ATOM 782 O O . THR A 1 99 ? 13.835 -0.401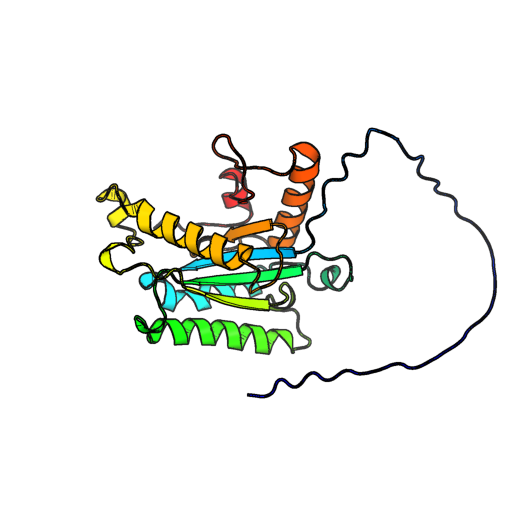 -4.265 1.00 87.31 99 THR A O 1
ATOM 785 N N . LEU A 1 100 ? 15.472 -1.828 -4.854 1.00 88.38 100 LEU A N 1
ATOM 786 C CA . LEU A 1 100 ? 15.643 -2.395 -3.517 1.00 88.38 100 LEU A CA 1
ATOM 787 C C . LEU A 1 100 ? 16.022 -1.321 -2.484 1.00 88.38 100 LEU A C 1
ATOM 789 O O . LEU A 1 100 ? 15.509 -1.327 -1.370 1.00 88.38 100 LEU A O 1
ATOM 793 N N . SER A 1 101 ? 16.854 -0.350 -2.872 1.00 88.69 101 SER A N 1
ATOM 794 C CA . SER A 1 101 ? 17.216 0.783 -2.009 1.00 88.69 101 SER A CA 1
ATOM 795 C C . SER A 1 101 ? 15.999 1.636 -1.619 1.00 88.69 101 SER A C 1
ATOM 797 O O . SER A 1 101 ? 15.815 1.974 -0.446 1.00 88.69 101 SER A O 1
ATOM 799 N N . SER A 1 102 ? 15.119 1.942 -2.580 1.00 90.88 102 SER A N 1
ATOM 800 C CA . SER A 1 102 ? 13.890 2.701 -2.314 1.00 90.88 102 SER A CA 1
ATOM 801 C C . SER A 1 102 ? 12.939 1.959 -1.373 1.00 90.88 102 SER A C 1
ATOM 803 O O . SER A 1 102 ? 12.323 2.583 -0.514 1.00 90.88 102 SER A O 1
ATOM 805 N N . ILE A 1 103 ? 12.847 0.635 -1.491 1.00 92.25 103 ILE A N 1
ATOM 806 C CA . ILE A 1 103 ? 12.015 -0.200 -0.613 1.00 92.25 103 ILE A CA 1
ATOM 807 C C . ILE A 1 103 ? 12.594 -0.254 0.793 1.00 92.25 103 ILE A C 1
ATOM 809 O O . ILE A 1 103 ? 11.865 -0.001 1.750 1.00 92.25 103 ILE A O 1
ATOM 813 N N . ASN A 1 104 ? 13.898 -0.514 0.918 1.00 92.81 104 ASN A N 1
ATOM 814 C CA . ASN A 1 104 ? 14.573 -0.545 2.214 1.00 92.81 104 ASN A CA 1
ATOM 815 C C . ASN A 1 104 ? 14.397 0.784 2.948 1.00 92.81 104 ASN A C 1
ATOM 817 O O . ASN A 1 104 ? 14.042 0.784 4.115 1.00 92.81 104 ASN A O 1
ATOM 821 N N . THR A 1 105 ? 14.489 1.913 2.238 1.00 93.31 105 THR A N 1
ATOM 822 C CA . THR A 1 105 ? 14.226 3.242 2.818 1.00 93.31 105 THR A CA 1
ATOM 823 C C . THR A 1 105 ? 12.832 3.340 3.454 1.00 93.31 105 THR A C 1
ATOM 825 O O . THR A 1 105 ? 12.676 3.933 4.520 1.00 93.31 105 THR A O 1
ATOM 828 N N . ILE A 1 106 ? 11.805 2.768 2.818 1.00 93.44 106 ILE A N 1
ATOM 829 C CA . ILE A 1 106 ? 10.427 2.791 3.334 1.00 93.44 106 ILE A CA 1
ATOM 830 C C . ILE A 1 106 ? 10.282 1.847 4.526 1.00 93.44 106 ILE A C 1
ATOM 832 O O . ILE A 1 106 ? 9.673 2.226 5.523 1.00 93.44 106 ILE A O 1
ATOM 836 N N . ILE A 1 107 ? 10.838 0.637 4.436 1.00 94.62 107 ILE A N 1
ATOM 837 C CA . ILE A 1 107 ? 10.778 -0.366 5.507 1.00 94.62 107 ILE A CA 1
ATOM 838 C C . ILE A 1 107 ? 11.538 0.122 6.746 1.00 94.62 107 ILE A C 1
ATOM 840 O O . ILE A 1 107 ? 11.023 0.029 7.858 1.00 94.62 107 ILE A O 1
ATOM 844 N N . ASP A 1 108 ? 12.722 0.703 6.566 1.00 94.31 108 ASP A N 1
ATOM 845 C CA . ASP A 1 108 ? 13.526 1.264 7.652 1.00 94.31 108 ASP A CA 1
ATOM 846 C C . ASP A 1 108 ? 12.782 2.414 8.336 1.00 94.31 108 ASP A C 1
ATOM 848 O O . ASP A 1 108 ? 12.694 2.449 9.564 1.00 94.31 108 ASP A O 1
ATOM 852 N N . LYS A 1 109 ? 12.169 3.310 7.549 1.00 92.81 109 LYS A N 1
ATOM 853 C CA . LYS A 1 109 ? 11.327 4.391 8.076 1.00 92.81 109 LYS A CA 1
ATOM 854 C C . LYS A 1 109 ? 10.111 3.852 8.833 1.00 92.81 109 LYS A C 1
ATOM 856 O O . LYS A 1 109 ? 9.828 4.321 9.931 1.00 92.81 109 LYS A O 1
ATOM 861 N N . PHE A 1 110 ? 9.423 2.853 8.279 1.00 94.50 110 PHE A N 1
ATOM 862 C CA . PHE A 1 110 ? 8.291 2.192 8.928 1.00 94.50 110 PHE A CA 1
ATOM 863 C C . PHE A 1 110 ? 8.688 1.624 10.294 1.00 94.50 110 PHE A C 1
ATOM 865 O O . PHE A 1 110 ? 8.024 1.903 11.293 1.00 94.50 110 PHE A O 1
ATOM 872 N N . ASN A 1 111 ? 9.792 0.877 10.351 1.00 93.75 111 ASN A N 1
ATOM 873 C CA . ASN A 1 111 ? 10.275 0.249 11.577 1.00 93.75 111 ASN A CA 1
ATOM 874 C C . ASN A 1 111 ? 10.727 1.283 12.615 1.00 93.75 111 ASN A C 1
ATOM 876 O O . ASN A 1 111 ? 10.384 1.147 13.788 1.00 93.75 111 ASN A O 1
ATOM 880 N N . ALA A 1 112 ? 11.449 2.326 12.194 1.00 91.94 112 ALA A N 1
ATOM 881 C CA . ALA A 1 112 ? 11.888 3.396 13.087 1.00 91.94 112 ALA A CA 1
ATOM 882 C C . ALA A 1 112 ? 10.685 4.093 13.745 1.00 91.94 112 ALA A C 1
ATOM 884 O O . ALA A 1 112 ? 10.547 4.073 14.969 1.00 91.94 112 ALA A O 1
ATOM 885 N N . GLU A 1 113 ? 9.747 4.588 12.933 1.00 90.50 113 GLU A N 1
ATOM 886 C CA . GLU A 1 113 ? 8.571 5.331 13.404 1.00 90.50 113 GLU A CA 1
ATOM 887 C C . GLU A 1 113 ? 7.578 4.464 14.200 1.00 90.50 113 GLU A C 1
ATOM 889 O O . GLU A 1 113 ? 6.769 4.995 14.962 1.00 90.50 113 GLU A O 1
ATOM 894 N N . SER A 1 114 ? 7.610 3.137 14.027 1.00 84.62 114 SER A N 1
ATOM 895 C CA . SER A 1 114 ? 6.766 2.212 14.799 1.00 84.62 114 SER A CA 1
ATOM 896 C C . SER A 1 114 ? 7.215 2.080 16.256 1.00 84.62 114 SER A C 1
ATOM 898 O O . SER A 1 114 ? 6.403 1.757 17.121 1.00 84.62 114 SER A O 1
ATOM 900 N N . THR A 1 115 ? 8.499 2.323 16.540 1.00 83.56 115 THR A N 1
ATOM 901 C CA . THR A 1 115 ? 9.068 2.196 17.895 1.00 83.56 115 THR A CA 1
ATOM 902 C C . THR A 1 115 ? 9.034 3.495 18.697 1.00 83.56 115 THR A C 1
ATOM 904 O O . THR A 1 115 ? 9.178 3.475 19.920 1.00 83.56 115 THR A O 1
ATOM 907 N N . GLU A 1 116 ? 8.831 4.628 18.029 1.00 82.00 116 GLU A N 1
ATOM 908 C CA . GLU A 1 116 ? 8.786 5.940 18.663 1.00 82.00 116 GLU A CA 1
ATOM 909 C C . GLU A 1 116 ? 7.459 6.173 19.402 1.00 82.00 116 GLU A C 1
ATOM 911 O O . GLU A 1 116 ? 6.406 5.643 19.046 1.00 82.00 116 GLU A O 1
ATOM 916 N N . ASN A 1 117 ? 7.476 7.010 20.444 1.00 77.06 117 ASN A N 1
ATOM 917 C CA . ASN A 1 117 ? 6.267 7.378 21.197 1.00 77.06 117 ASN A CA 1
ATOM 918 C C . ASN A 1 117 ? 5.402 8.435 20.481 1.00 77.06 117 ASN A C 1
ATOM 920 O O . ASN A 1 117 ? 4.354 8.819 20.996 1.00 77.06 117 ASN A O 1
ATOM 924 N N . GLU A 1 118 ? 5.805 8.886 19.294 1.00 85.50 118 GLU A N 1
ATOM 925 C CA . GLU A 1 118 ? 5.087 9.893 18.511 1.00 85.50 118 GLU A CA 1
ATOM 926 C C . GLU A 1 118 ? 3.965 9.279 17.659 1.00 85.50 118 GLU A C 1
ATOM 928 O O . GLU A 1 118 ? 3.904 8.068 17.437 1.00 85.50 118 GLU A O 1
ATOM 933 N N . ILE A 1 119 ? 3.017 10.111 17.223 1.00 85.56 119 ILE A N 1
ATOM 934 C CA . ILE A 1 119 ? 1.945 9.692 16.313 1.00 85.56 119 ILE A CA 1
ATOM 935 C C . ILE A 1 119 ? 2.521 9.658 14.896 1.00 85.56 119 ILE A C 1
ATOM 937 O O . ILE A 1 119 ? 2.905 10.695 14.361 1.00 85.56 119 ILE A O 1
ATOM 941 N N . SER A 1 120 ? 2.539 8.477 14.284 1.00 91.38 120 SER A N 1
ATOM 942 C CA . SER A 1 120 ? 3.082 8.236 12.946 1.00 91.38 120 SER A CA 1
ATOM 943 C C . SER A 1 120 ? 2.128 7.376 12.117 1.00 91.38 120 SER A C 1
ATOM 945 O O . SER A 1 120 ? 1.274 6.664 12.652 1.00 91.38 120 SER A O 1
ATOM 947 N N . TRP A 1 121 ? 2.258 7.434 10.789 1.00 92.19 121 TRP A N 1
ATOM 948 C CA . TRP A 1 121 ? 1.435 6.622 9.886 1.00 92.19 121 TRP A CA 1
ATOM 949 C C . TRP A 1 121 ? 1.739 5.127 10.026 1.00 92.19 121 TRP A C 1
ATOM 951 O O . TRP A 1 121 ? 0.853 4.309 9.788 1.00 92.19 121 TRP A O 1
ATOM 961 N N . SER A 1 122 ? 2.967 4.763 10.407 1.00 93.25 122 SER A N 1
ATOM 962 C CA . SER A 1 122 ? 3.391 3.368 10.549 1.00 93.25 122 SER A CA 1
ATOM 963 C C . SER A 1 122 ? 2.594 2.642 11.629 1.00 93.25 122 SER A C 1
ATOM 965 O O . SER A 1 122 ? 2.224 1.491 11.430 1.00 93.25 122 SER A O 1
ATOM 967 N N . LYS A 1 123 ? 2.172 3.347 12.686 1.00 91.94 123 LYS A N 1
ATOM 968 C CA . LYS A 1 123 ? 1.288 2.810 13.735 1.00 91.94 123 LYS A CA 1
ATOM 969 C C . LYS A 1 123 ? -0.110 2.417 13.254 1.00 91.94 123 LYS A C 1
ATOM 971 O O . LYS A 1 123 ? -0.832 1.740 13.978 1.00 91.94 123 LYS A O 1
ATOM 976 N N . CYS A 1 124 ? -0.510 2.824 12.050 1.00 92.31 124 CYS A N 1
ATOM 977 C CA . CYS A 1 124 ? -1.781 2.408 11.456 1.00 92.31 124 CYS A CA 1
ATOM 978 C C . CYS A 1 124 ? -1.753 1.010 10.841 1.00 92.31 124 CYS A C 1
ATOM 980 O O . CYS A 1 124 ? -2.816 0.512 10.453 1.00 92.31 124 CYS A O 1
ATOM 982 N N . PHE A 1 125 ? -0.565 0.414 10.729 1.00 93.56 125 PHE A N 1
ATOM 983 C CA . PHE A 1 125 ? -0.338 -0.862 10.074 1.00 93.56 125 PHE A CA 1
ATOM 984 C C . PHE A 1 125 ? 0.474 -1.780 10.978 1.00 93.56 125 PHE A C 1
ATOM 986 O O . PHE A 1 125 ? 1.317 -1.344 11.755 1.00 93.56 125 PHE A O 1
ATOM 993 N N . ARG A 1 126 ? 0.221 -3.076 10.854 1.00 93.56 126 ARG A N 1
ATOM 994 C CA . ARG A 1 126 ? 0.900 -4.109 11.625 1.00 93.56 126 ARG A CA 1
ATOM 995 C C . ARG A 1 126 ? 2.238 -4.472 10.986 1.00 93.56 126 ARG A C 1
ATOM 997 O O . ARG A 1 126 ? 3.244 -4.538 11.683 1.00 93.56 126 ARG A O 1
ATOM 1004 N N . ASN A 1 127 ? 2.253 -4.705 9.674 1.00 95.81 127 ASN A N 1
ATOM 1005 C CA . ASN A 1 127 ? 3.464 -5.037 8.928 1.00 95.81 127 ASN A CA 1
ATOM 1006 C C . ASN A 1 127 ? 3.522 -4.317 7.579 1.00 95.81 127 ASN A C 1
ATOM 1008 O O . ASN A 1 127 ? 2.506 -3.902 7.012 1.00 95.81 127 ASN A O 1
ATOM 1012 N N . ILE A 1 128 ? 4.734 -4.266 7.029 1.00 96.31 128 ILE A N 1
ATOM 1013 C CA . ILE A 1 128 ? 4.998 -3.921 5.638 1.00 96.31 128 ILE A CA 1
ATOM 1014 C C . ILE A 1 128 ? 5.776 -5.057 4.971 1.00 96.31 128 ILE A C 1
ATOM 1016 O O . ILE A 1 128 ? 6.790 -5.527 5.484 1.00 96.31 128 ILE A O 1
ATOM 1020 N N . PHE A 1 129 ? 5.291 -5.503 3.818 1.00 96.12 129 PHE A N 1
ATOM 1021 C CA . PHE A 1 129 ? 5.886 -6.570 3.024 1.00 96.12 129 PHE A CA 1
ATOM 1022 C C . PHE A 1 129 ? 6.263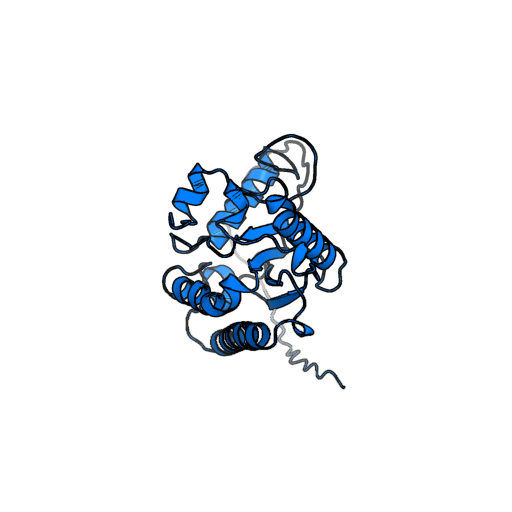 -6.053 1.643 1.00 96.12 129 PHE A C 1
ATOM 1024 O O . PHE A 1 129 ? 5.555 -5.237 1.053 1.00 96.12 129 PHE A O 1
ATOM 1031 N N . ALA A 1 130 ? 7.362 -6.570 1.106 1.00 95.06 130 ALA A N 1
ATOM 1032 C CA . ALA A 1 130 ? 7.767 -6.356 -0.273 1.00 95.06 130 ALA A CA 1
ATOM 1033 C C . ALA A 1 130 ? 7.523 -7.649 -1.058 1.00 95.06 130 ALA A C 1
ATOM 1035 O O . ALA A 1 130 ? 8.002 -8.710 -0.660 1.00 95.06 130 ALA A O 1
ATOM 1036 N N . ILE A 1 131 ? 6.778 -7.566 -2.159 1.00 95.25 131 ILE A N 1
ATOM 1037 C CA . ILE A 1 131 ? 6.463 -8.705 -3.030 1.00 95.25 131 ILE A CA 1
ATOM 1038 C C . ILE A 1 131 ? 6.789 -8.366 -4.482 1.00 95.25 131 ILE A C 1
ATOM 1040 O O . ILE A 1 131 ? 6.737 -7.206 -4.886 1.00 95.25 131 ILE A O 1
ATOM 1044 N N . GLU A 1 132 ? 7.090 -9.384 -5.274 1.00 94.25 132 GLU A N 1
ATOM 1045 C CA . GLU A 1 132 ? 7.466 -9.254 -6.682 1.00 94.25 132 GLU A CA 1
ATOM 1046 C C . GLU A 1 132 ? 6.396 -9.887 -7.572 1.00 94.25 132 GLU A C 1
ATOM 1048 O O . GLU A 1 132 ? 5.839 -10.936 -7.242 1.00 94.25 132 GLU A O 1
ATOM 1053 N N . ALA A 1 133 ? 6.116 -9.266 -8.716 1.00 92.19 133 ALA A N 1
ATOM 1054 C CA . ALA A 1 133 ? 5.229 -9.828 -9.730 1.00 92.19 133 ALA A CA 1
ATOM 1055 C C . ALA A 1 133 ? 5.977 -10.578 -10.841 1.00 92.19 133 ALA A C 1
ATOM 1057 O O . ALA A 1 133 ? 5.337 -11.308 -11.600 1.00 92.19 133 ALA A O 1
ATOM 1058 N N . ASN A 1 134 ? 7.309 -10.436 -10.914 1.00 92.62 134 ASN A N 1
ATOM 1059 C CA . ASN A 1 134 ? 8.169 -11.129 -11.877 1.00 92.62 134 ASN A CA 1
ATOM 1060 C C . ASN A 1 134 ? 7.687 -10.974 -13.338 1.00 92.62 134 ASN A C 1
ATOM 1062 O O . ASN A 1 134 ? 7.635 -11.930 -14.114 1.00 92.62 134 ASN A O 1
ATOM 1066 N N . ILE A 1 135 ? 7.264 -9.763 -13.702 1.00 89.31 135 ILE A N 1
ATOM 1067 C CA . ILE A 1 135 ? 6.904 -9.409 -15.074 1.00 89.31 135 ILE A CA 1
ATOM 1068 C C . ILE A 1 135 ? 8.197 -9.073 -15.822 1.00 89.31 135 ILE A C 1
ATOM 1070 O O . ILE A 1 135 ? 9.037 -8.332 -15.318 1.00 89.31 135 ILE A O 1
ATOM 1074 N N . LEU A 1 136 ? 8.367 -9.637 -17.018 1.00 85.62 136 LEU A N 1
ATOM 1075 C CA . LEU A 1 136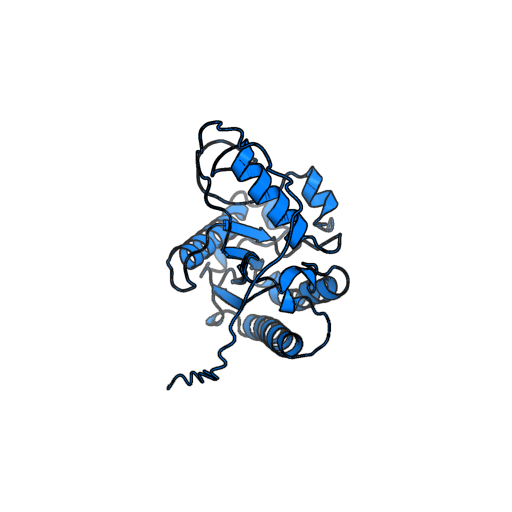 ? 9.493 -9.313 -17.895 1.00 85.62 136 LEU A CA 1
ATOM 1076 C C . LEU A 1 136 ? 9.376 -7.871 -18.403 1.00 85.62 136 LEU A C 1
ATOM 1078 O O . LEU A 1 136 ? 8.267 -7.390 -18.613 1.00 85.62 136 LEU A O 1
ATOM 1082 N N . ASP A 1 137 ? 10.503 -7.215 -18.674 1.00 79.75 137 ASP A N 1
ATOM 1083 C CA . ASP A 1 137 ? 10.539 -5.803 -19.090 1.00 79.75 137 ASP A CA 1
ATOM 1084 C C . ASP A 1 137 ? 9.673 -5.514 -20.333 1.00 79.75 137 ASP A C 1
ATOM 1086 O O . ASP A 1 137 ? 8.902 -4.557 -20.355 1.00 79.75 137 ASP A O 1
ATOM 1090 N N . ASP A 1 138 ? 9.692 -6.417 -21.321 1.00 77.94 138 ASP A N 1
ATOM 1091 C CA . ASP A 1 138 ? 8.873 -6.311 -22.540 1.00 77.94 138 ASP A CA 1
ATOM 1092 C C . ASP A 1 138 ? 7.353 -6.389 -22.271 1.00 77.94 138 ASP A C 1
ATOM 1094 O O . ASP A 1 138 ? 6.547 -5.870 -23.049 1.00 77.94 138 ASP A O 1
ATOM 1098 N N . ASP A 1 139 ? 6.955 -7.032 -21.169 1.00 77.06 139 ASP A N 1
ATOM 1099 C CA . ASP A 1 139 ? 5.563 -7.182 -20.731 1.00 77.06 139 ASP A CA 1
ATOM 1100 C C . ASP A 1 139 ? 5.152 -6.112 -19.694 1.00 77.06 139 ASP A C 1
ATOM 1102 O O . ASP A 1 139 ? 3.954 -5.909 -19.450 1.00 77.06 139 ASP A O 1
ATOM 1106 N N . ASP A 1 140 ? 6.118 -5.409 -19.093 1.00 73.25 140 ASP A N 1
ATOM 1107 C CA . ASP A 1 140 ? 5.927 -4.401 -18.046 1.00 73.25 140 ASP A CA 1
ATOM 1108 C C . ASP A 1 140 ? 5.590 -3.020 -18.639 1.00 73.25 140 ASP A C 1
ATOM 1110 O O . ASP A 1 140 ? 6.293 -2.018 -18.502 1.00 73.25 140 ASP A O 1
ATOM 1114 N N . LEU A 1 141 ? 4.461 -2.962 -19.348 1.00 65.88 141 LEU A N 1
ATOM 1115 C CA . LEU A 1 141 ? 4.016 -1.798 -20.121 1.00 65.88 141 LEU A CA 1
ATOM 1116 C C . LEU A 1 141 ? 3.380 -0.685 -19.260 1.00 65.88 141 LEU A C 1
ATOM 1118 O O . LEU A 1 141 ? 2.386 -0.073 -19.655 1.00 65.88 141 LEU A O 1
ATOM 1122 N N . TYR A 1 142 ? 3.971 -0.373 -18.105 1.00 63.78 142 TYR A N 1
ATOM 1123 C CA . TYR A 1 142 ? 3.510 0.657 -17.160 1.00 63.78 142 TYR A CA 1
ATOM 1124 C C . TYR A 1 142 ? 3.826 2.107 -17.577 1.00 63.78 142 TYR A C 1
ATOM 1126 O O . TYR A 1 142 ? 3.604 3.057 -16.821 1.00 63.78 142 TYR A O 1
ATOM 1134 N N . LEU A 1 143 ? 4.341 2.320 -18.790 1.00 64.81 143 LEU A N 1
ATOM 1135 C CA . LEU A 1 143 ? 4.733 3.647 -19.257 1.00 64.81 143 LEU A CA 1
ATOM 1136 C C . LEU A 1 143 ? 3.499 4.486 -19.664 1.00 64.81 143 LEU A C 1
ATOM 1138 O O . LEU A 1 143 ? 2.715 4.058 -20.515 1.00 64.81 143 LEU A O 1
ATOM 1142 N N . PRO A 1 144 ? 3.342 5.731 -19.165 1.00 61.06 144 PRO A N 1
ATOM 1143 C CA . PRO A 1 144 ? 2.170 6.574 -19.450 1.00 61.06 144 PRO A CA 1
ATOM 1144 C C . PRO A 1 144 ? 1.892 6.832 -20.941 1.00 61.06 144 PRO A C 1
ATOM 1146 O O . PRO A 1 144 ? 0.756 7.082 -21.342 1.00 61.06 144 PRO A O 1
ATOM 1149 N N . ASN A 1 145 ? 2.925 6.782 -21.786 1.00 65.19 145 ASN A N 1
ATOM 1150 C CA . ASN A 1 145 ? 2.804 6.963 -23.234 1.00 65.19 145 ASN A CA 1
ATOM 1151 C C . ASN A 1 145 ? 2.313 5.698 -23.971 1.00 65.19 145 ASN A C 1
ATOM 1153 O O . ASN A 1 145 ? 1.810 5.824 -25.092 1.00 65.19 145 ASN A O 1
ATOM 1157 N N . GLN A 1 146 ? 2.407 4.514 -23.354 1.00 68.69 146 GLN A N 1
ATOM 1158 C CA . GLN A 1 146 ? 1.942 3.242 -23.920 1.00 68.69 146 GLN A CA 1
ATOM 1159 C C . GLN A 1 146 ? 0.416 3.145 -23.885 1.00 68.69 146 GLN A C 1
ATOM 1161 O O . GLN A 1 146 ? -0.172 2.684 -24.859 1.00 68.69 146 GLN A O 1
ATOM 1166 N N . ALA A 1 147 ? -0.242 3.698 -22.859 1.00 65.06 147 ALA A N 1
ATOM 1167 C CA . ALA A 1 147 ? -1.705 3.683 -22.737 1.00 65.06 147 ALA A CA 1
ATOM 1168 C C . ALA A 1 147 ? -2.441 4.280 -23.952 1.00 65.06 147 ALA A C 1
ATOM 1170 O O . ALA A 1 147 ? -3.569 3.899 -24.256 1.00 65.06 147 ALA A O 1
ATOM 1171 N N . ARG A 1 148 ? -1.805 5.212 -24.676 1.00 70.56 148 ARG A N 1
ATOM 1172 C CA . ARG A 1 148 ? -2.379 5.838 -25.880 1.00 70.56 148 ARG A CA 1
ATOM 1173 C C . ARG A 1 148 ? -2.050 5.113 -27.185 1.00 70.56 148 ARG A C 1
ATOM 1175 O O . ARG A 1 148 ? -2.691 5.394 -28.191 1.00 70.56 148 ARG A O 1
ATOM 1182 N N . ARG A 1 149 ? -1.014 4.270 -27.209 1.00 75.19 149 ARG A N 1
ATOM 1183 C CA . ARG A 1 149 ? -0.417 3.743 -28.453 1.00 75.19 149 ARG A CA 1
ATOM 1184 C C . ARG A 1 149 ? -0.398 2.223 -28.535 1.00 75.19 149 ARG A C 1
ATOM 1186 O O . ARG A 1 149 ? -0.275 1.690 -29.630 1.00 75.19 149 ARG A O 1
ATOM 1193 N N . ASN A 1 150 ? -0.520 1.540 -27.406 1.00 75.19 150 ASN A N 1
ATOM 1194 C CA . ASN A 1 150 ? -0.402 0.100 -27.309 1.00 75.19 150 ASN A CA 1
ATOM 1195 C C . ASN A 1 150 ? -1.645 -0.457 -26.622 1.00 75.19 150 ASN A C 1
ATOM 1197 O O . ASN A 1 150 ? -1.850 -0.232 -25.436 1.00 75.19 150 ASN A O 1
ATOM 1201 N N . MET A 1 151 ? -2.473 -1.201 -27.357 1.00 77.31 151 MET A N 1
ATOM 1202 C CA . MET A 1 151 ? -3.687 -1.819 -26.807 1.00 77.31 151 MET A CA 1
ATOM 1203 C C . MET A 1 151 ? -3.384 -2.827 -25.687 1.00 77.31 151 MET A C 1
ATOM 1205 O O . MET A 1 151 ? -4.238 -3.063 -24.839 1.00 77.31 151 MET A O 1
ATOM 1209 N N . MET A 1 152 ? -2.164 -3.370 -25.646 1.00 79.25 152 MET A N 1
ATOM 1210 C CA . MET A 1 152 ? -1.725 -4.351 -24.653 1.00 79.25 152 MET A CA 1
ATOM 1211 C C . MET A 1 152 ? -1.161 -3.716 -23.374 1.00 79.25 152 MET A C 1
ATOM 1213 O O . MET A 1 152 ? -0.698 -4.443 -22.502 1.00 79.25 152 MET A O 1
ATOM 1217 N N . TRP A 1 153 ? -1.206 -2.385 -23.221 1.00 77.06 153 TRP A N 1
ATOM 1218 C CA . TRP A 1 153 ? -0.672 -1.687 -22.039 1.00 77.06 153 TRP A CA 1
ATOM 1219 C C . TRP A 1 153 ? -1.252 -2.196 -20.708 1.00 77.06 153 TRP A C 1
ATOM 1221 O O . TRP A 1 153 ? -0.574 -2.178 -19.688 1.00 77.06 153 TRP A O 1
ATOM 1231 N N . VAL A 1 154 ? -2.490 -2.702 -20.727 1.00 78.88 154 VAL A N 1
ATOM 1232 C CA . VAL A 1 154 ? -3.176 -3.277 -19.558 1.00 78.88 154 VAL A CA 1
ATOM 1233 C C . VAL A 1 154 ? -2.561 -4.592 -19.069 1.00 78.88 154 VAL A C 1
ATOM 1235 O O . VAL A 1 154 ? -2.856 -5.020 -17.954 1.00 78.88 154 VAL A O 1
ATOM 1238 N N . ASN A 1 155 ? -1.711 -5.244 -19.869 1.00 82.69 155 ASN A N 1
ATOM 1239 C CA . ASN A 1 155 ? -1.115 -6.531 -19.516 1.00 82.69 155 ASN A CA 1
ATOM 1240 C C . ASN A 1 155 ? -0.245 -6.443 -18.264 1.00 82.69 155 ASN A C 1
ATOM 1242 O O . ASN A 1 155 ? -0.401 -7.286 -17.384 1.00 82.69 155 ASN A O 1
ATOM 1246 N N . GLY A 1 156 ? 0.627 -5.435 -18.174 1.00 84.31 156 GLY A N 1
ATOM 1247 C CA . GLY A 1 156 ? 1.483 -5.218 -17.005 1.00 84.31 156 GLY A CA 1
ATOM 1248 C C . GLY A 1 156 ? 0.650 -5.087 -15.726 1.00 84.31 156 GLY A C 1
ATOM 1249 O O . GLY A 1 156 ? 0.752 -5.951 -14.852 1.00 84.31 156 GLY A O 1
ATOM 1250 N N . PRO A 1 157 ? -0.266 -4.101 -15.643 1.00 83.81 157 PRO A N 1
ATOM 1251 C CA . PRO A 1 157 ? -1.121 -3.925 -14.473 1.00 83.81 157 PRO A CA 1
ATOM 1252 C C . PRO A 1 157 ? -1.957 -5.147 -14.096 1.00 83.81 157 PRO A C 1
ATOM 1254 O O . PRO A 1 157 ? -2.028 -5.513 -12.923 1.00 83.81 157 PRO A O 1
ATOM 1257 N N . ASN A 1 158 ? -2.551 -5.830 -15.078 1.00 86.56 158 ASN A N 1
ATOM 1258 C CA . ASN A 1 158 ? -3.364 -7.018 -14.813 1.00 86.56 158 ASN A CA 1
ATOM 1259 C C . ASN A 1 158 ? -2.522 -8.195 -14.300 1.00 86.56 158 ASN A C 1
ATOM 1261 O O . ASN A 1 158 ? -2.965 -8.935 -13.415 1.00 86.56 158 ASN A O 1
ATOM 1265 N N . ARG A 1 159 ? -1.306 -8.376 -14.832 1.00 89.38 159 ARG A N 1
ATOM 1266 C CA . ARG A 1 159 ? -0.368 -9.399 -14.353 1.00 89.38 159 ARG A CA 1
ATOM 1267 C C . ARG A 1 159 ? 0.124 -9.081 -12.949 1.00 89.38 159 ARG A C 1
ATOM 1269 O O . ARG A 1 159 ? 0.133 -9.983 -12.117 1.00 89.38 159 ARG A O 1
ATOM 1276 N N . GLN A 1 160 ? 0.444 -7.819 -12.665 1.00 90.12 160 GLN A N 1
ATOM 1277 C CA . GLN A 1 160 ? 0.899 -7.393 -11.343 1.00 90.12 160 GLN A CA 1
ATOM 1278 C C . GLN A 1 160 ? -0.193 -7.588 -10.294 1.00 90.12 160 GLN A C 1
ATOM 1280 O O . GLN A 1 160 ? 0.054 -8.182 -9.247 1.00 90.12 160 GLN A O 1
ATOM 1285 N N . PHE A 1 161 ? -1.425 -7.184 -10.613 1.00 89.94 161 PHE A N 1
ATOM 1286 C CA . PHE A 1 161 ? -2.592 -7.446 -9.779 1.00 89.94 161 PHE A CA 1
ATOM 1287 C C . PHE A 1 161 ? -2.774 -8.947 -9.507 1.00 89.94 161 PHE A C 1
ATOM 1289 O O . PHE A 1 161 ? -2.921 -9.363 -8.358 1.00 89.94 161 PHE A O 1
ATOM 1296 N N . SER A 1 162 ? -2.714 -9.773 -10.555 1.00 89.81 162 SER A N 1
ATOM 1297 C CA . SER A 1 162 ? -2.879 -11.226 -10.431 1.00 89.81 162 SER A CA 1
ATOM 1298 C C . SER A 1 162 ? -1.778 -11.864 -9.582 1.00 89.81 162 SER A C 1
ATOM 1300 O O . SER A 1 162 ? -2.055 -12.774 -8.803 1.00 89.81 162 SER A O 1
ATOM 1302 N N . ALA A 1 163 ? -0.535 -11.399 -9.726 1.00 91.75 163 ALA A N 1
ATOM 1303 C CA . ALA A 1 163 ? 0.594 -11.878 -8.941 1.00 91.75 163 ALA A CA 1
ATOM 1304 C C . ALA A 1 163 ? 0.439 -11.495 -7.464 1.00 91.75 163 ALA A C 1
ATOM 1306 O O . ALA A 1 163 ? 0.514 -12.370 -6.607 1.00 91.75 163 ALA A O 1
ATOM 1307 N N . ALA A 1 164 ? 0.116 -10.231 -7.172 1.00 91.00 164 ALA A N 1
ATOM 1308 C CA . ALA A 1 164 ? -0.126 -9.768 -5.808 1.00 91.00 164 ALA A CA 1
ATOM 1309 C C . ALA A 1 164 ? -1.262 -10.549 -5.131 1.00 91.00 164 ALA A C 1
ATOM 1311 O O . ALA A 1 164 ? -1.099 -11.032 -4.011 1.00 91.00 164 ALA A O 1
ATOM 1312 N N . MET A 1 165 ? -2.378 -10.748 -5.839 1.00 88.56 165 MET A N 1
ATOM 1313 C CA . MET A 1 165 ? -3.510 -11.526 -5.338 1.00 88.56 165 MET A CA 1
ATOM 1314 C C . MET A 1 165 ? -3.097 -12.962 -4.997 1.00 88.56 165 MET A C 1
ATOM 1316 O O . MET A 1 165 ? -3.447 -13.467 -3.932 1.00 88.56 165 MET A O 1
ATOM 1320 N N . ARG A 1 166 ? -2.319 -13.625 -5.863 1.00 89.19 166 ARG A N 1
ATOM 1321 C CA . ARG A 1 166 ? -1.806 -14.980 -5.600 1.00 89.19 166 ARG A CA 1
ATOM 1322 C C . ARG A 1 166 ? -0.877 -15.021 -4.391 1.00 89.19 166 ARG A C 1
ATOM 1324 O O . ARG A 1 166 ? -1.038 -15.912 -3.568 1.00 89.19 166 ARG A O 1
ATOM 1331 N N . SER A 1 167 ? 0.037 -14.064 -4.255 1.00 89.62 167 SER A N 1
ATOM 1332 C CA . SER A 1 167 ? 0.953 -14.000 -3.110 1.00 89.62 167 SER A CA 1
ATOM 1333 C C . SER A 1 167 ? 0.206 -13.811 -1.787 1.00 89.62 167 SER A C 1
ATOM 1335 O O . SER A 1 167 ? 0.497 -14.487 -0.806 1.00 89.62 167 SER A O 1
ATOM 1337 N N . ILE A 1 168 ? -0.802 -12.936 -1.761 1.00 88.56 168 ILE A N 1
ATOM 1338 C CA . ILE A 1 168 ? -1.571 -12.623 -0.545 1.00 88.56 168 ILE A CA 1
ATOM 1339 C C . ILE A 1 168 ? -2.516 -13.772 -0.176 1.00 88.56 168 ILE A C 1
ATOM 1341 O O . ILE A 1 168 ? -2.631 -14.137 0.991 1.00 88.56 168 ILE A O 1
ATOM 1345 N N . THR A 1 169 ? -3.175 -14.381 -1.165 1.00 84.44 169 THR A N 1
ATOM 1346 C CA . THR A 1 169 ? -4.105 -15.502 -0.937 1.00 84.44 169 THR A CA 1
ATOM 1347 C C . THR A 1 169 ? -3.409 -16.852 -0.758 1.00 84.44 169 THR A C 1
ATOM 1349 O O . THR A 1 169 ? -4.022 -17.782 -0.235 1.00 84.44 169 THR A O 1
ATOM 1352 N N . GLY A 1 170 ? -2.134 -16.964 -1.145 1.00 81.25 170 GLY A N 1
ATOM 1353 C CA . GLY A 1 170 ? -1.328 -18.181 -1.023 1.00 81.25 170 GLY A CA 1
ATOM 1354 C C . GLY A 1 170 ? -1.065 -18.616 0.421 1.00 81.25 170 GLY A C 1
ATOM 1355 O O . GLY A 1 170 ? -0.784 -19.786 0.663 1.00 81.25 170 GLY A O 1
ATOM 1356 N N . GLY A 1 171 ? -1.228 -17.706 1.387 1.00 79.06 171 GLY A N 1
ATOM 1357 C CA . GLY A 1 171 ? -1.137 -17.992 2.820 1.00 79.06 171 GLY A CA 1
ATOM 1358 C C . GLY A 1 171 ? 0.236 -17.737 3.443 1.00 79.06 171 GLY A C 1
ATOM 1359 O O . GLY A 1 171 ? 0.335 -17.755 4.670 1.00 79.06 171 GLY A O 1
ATOM 1360 N N . ASP A 1 172 ? 1.257 -17.421 2.640 1.00 87.12 172 ASP A N 1
ATOM 1361 C CA . ASP A 1 172 ? 2.627 -17.142 3.106 1.00 87.12 172 ASP A CA 1
ATOM 1362 C C . ASP A 1 172 ? 2.692 -15.961 4.091 1.00 87.12 172 ASP A C 1
ATOM 1364 O O . ASP A 1 172 ? 3.534 -15.927 4.986 1.00 87.12 172 ASP A O 1
ATOM 1368 N N . PHE A 1 173 ? 1.753 -15.019 3.971 1.00 89.94 173 PHE A N 1
ATOM 1369 C CA . PHE A 1 173 ? 1.642 -13.827 4.820 1.00 89.94 173 PHE A CA 1
ATOM 1370 C C . PHE A 1 173 ? 0.493 -13.922 5.842 1.00 89.94 173 PHE A C 1
ATOM 1372 O O . PHE A 1 173 ? 0.184 -12.965 6.556 1.00 89.94 173 PHE A O 1
ATOM 1379 N N . GLY A 1 174 ? -0.143 -15.092 5.941 1.00 88.62 174 GLY A N 1
ATOM 1380 C CA . GLY A 1 174 ? -1.378 -15.311 6.688 1.00 88.62 174 GLY A CA 1
ATOM 1381 C C . GLY A 1 174 ? -2.630 -15.217 5.814 1.00 88.62 174 GLY A C 1
ATOM 1382 O O . GLY A 1 174 ? -2.561 -15.185 4.589 1.00 88.62 174 GLY A O 1
ATOM 1383 N N . LYS A 1 175 ? -3.801 -15.229 6.460 1.00 87.81 175 LYS A N 1
ATOM 1384 C CA . LYS A 1 175 ? -5.106 -15.155 5.790 1.00 87.81 175 LYS A CA 1
ATOM 1385 C C . LYS A 1 175 ? -5.657 -13.739 5.887 1.00 87.81 175 LYS A C 1
ATOM 1387 O O . LYS A 1 175 ? -5.729 -13.201 6.988 1.00 87.81 175 LYS A O 1
ATOM 1392 N N . TYR A 1 176 ? -6.052 -13.186 4.747 1.00 86.50 176 TYR A N 1
ATOM 1393 C CA . TYR A 1 176 ? -6.668 -11.867 4.637 1.00 86.50 176 TYR A CA 1
ATOM 1394 C C . TYR A 1 176 ? -8.138 -12.008 4.257 1.00 86.50 176 TYR A C 1
ATOM 1396 O O . TYR A 1 176 ? -8.478 -12.826 3.401 1.00 86.50 176 TYR A O 1
ATOM 1404 N N . ASP A 1 177 ? -8.986 -11.192 4.878 1.00 84.31 177 ASP A N 1
ATOM 1405 C CA . ASP A 1 177 ? -10.425 -11.151 4.601 1.00 84.31 177 ASP A CA 1
ATOM 1406 C C . ASP A 1 177 ? -10.737 -10.202 3.438 1.00 84.31 177 ASP A C 1
ATOM 1408 O O . ASP A 1 177 ? -11.703 -10.396 2.700 1.00 84.31 177 ASP A O 1
ATOM 1412 N N . ALA A 1 178 ? -9.897 -9.179 3.255 1.00 82.19 178 ALA A N 1
ATOM 1413 C CA . ALA A 1 178 ? -10.050 -8.178 2.212 1.00 82.19 178 ALA A CA 1
ATOM 1414 C C . ALA A 1 178 ? -8.697 -7.715 1.656 1.00 82.19 178 ALA A C 1
ATOM 1416 O O . ALA A 1 178 ? -7.668 -7.741 2.337 1.00 82.19 178 ALA A O 1
ATOM 1417 N N . MET A 1 179 ? -8.725 -7.236 0.412 1.00 86.25 179 MET A N 1
ATOM 1418 C CA . MET A 1 179 ? -7.597 -6.595 -0.254 1.00 86.25 179 MET A CA 1
ATOM 1419 C C . MET A 1 179 ? -8.036 -5.255 -0.848 1.00 86.25 179 MET A C 1
ATOM 1421 O O . MET A 1 179 ? -9.002 -5.178 -1.614 1.00 86.25 179 MET A O 1
ATOM 1425 N N . PHE A 1 180 ? -7.287 -4.207 -0.524 1.00 86.50 180 PHE A N 1
ATOM 1426 C CA . PHE A 1 180 ? -7.424 -2.877 -1.089 1.00 86.50 180 PHE A CA 1
ATOM 1427 C C . PHE A 1 180 ? -6.229 -2.566 -1.994 1.00 86.50 180 PHE A C 1
ATOM 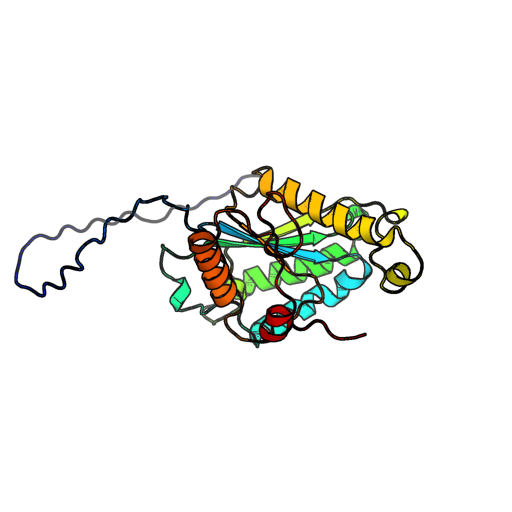1429 O O . PHE A 1 180 ? -5.091 -2.551 -1.536 1.00 86.50 180 PHE A O 1
ATOM 1436 N N . LEU A 1 181 ? -6.478 -2.306 -3.279 1.00 87.56 181 LEU A N 1
ATOM 1437 C CA . LEU A 1 181 ? -5.436 -1.929 -4.235 1.00 87.56 181 LEU A CA 1
ATOM 1438 C C . LEU A 1 181 ? -5.349 -0.400 -4.342 1.00 87.56 181 LEU A C 1
ATOM 1440 O O . LEU A 1 181 ? -6.219 0.239 -4.933 1.00 87.56 181 LEU A O 1
ATOM 1444 N N . MET A 1 182 ? -4.273 0.173 -3.813 1.00 86.38 182 MET A N 1
ATOM 1445 C CA . MET A 1 182 ? -3.977 1.602 -3.849 1.00 86.38 182 MET A CA 1
ATOM 1446 C C . MET A 1 182 ? -2.903 1.885 -4.899 1.00 86.38 182 MET A C 1
ATOM 1448 O O . MET A 1 182 ? -1.717 1.695 -4.635 1.00 86.38 182 MET A O 1
ATOM 1452 N N . GLU A 1 183 ? -3.316 2.338 -6.086 1.00 79.81 183 GLU A N 1
ATOM 1453 C CA . GLU A 1 183 ? -2.405 2.677 -7.192 1.00 79.81 183 GLU A CA 1
ATOM 1454 C C . GLU A 1 183 ? -1.274 3.622 -6.723 1.00 79.81 183 GLU A C 1
ATOM 1456 O O . GLU A 1 183 ? -1.455 4.446 -5.822 1.00 79.81 183 GLU A O 1
ATOM 1461 N N . GLY A 1 184 ? -0.074 3.477 -7.297 1.00 72.69 184 GLY A N 1
ATOM 1462 C CA . GLY A 1 184 ? 1.124 4.189 -6.831 1.00 72.69 184 GLY A CA 1
ATOM 1463 C C . GLY A 1 184 ? 1.050 5.719 -6.943 1.00 72.69 184 GLY A C 1
ATOM 1464 O O . GLY A 1 184 ? 1.789 6.416 -6.255 1.00 72.69 184 GLY A O 1
ATOM 1465 N N . ASP A 1 185 ? 0.152 6.244 -7.775 1.00 72.12 185 ASP A N 1
ATOM 1466 C CA . ASP A 1 185 ? -0.140 7.671 -7.945 1.00 72.12 185 ASP A CA 1
ATOM 1467 C C . ASP A 1 185 ? -1.390 8.145 -7.176 1.00 72.12 185 ASP A C 1
ATOM 1469 O O . ASP A 1 185 ? -1.770 9.312 -7.279 1.00 72.12 185 ASP A O 1
ATOM 1473 N N . CYS A 1 186 ? -2.009 7.268 -6.382 1.00 76.75 186 CYS A N 1
ATOM 1474 C CA . CYS A 1 186 ? -3.088 7.602 -5.457 1.00 76.75 186 CYS A CA 1
ATOM 1475 C C . CYS A 1 186 ? -2.492 8.278 -4.216 1.00 76.75 186 CYS A C 1
ATOM 1477 O O . CYS A 1 186 ? -1.730 7.655 -3.470 1.00 76.75 186 CYS A O 1
ATOM 1479 N N . MET A 1 187 ? -2.850 9.541 -3.986 1.00 76.69 187 MET A N 1
ATOM 1480 C CA . MET A 1 187 ? -2.384 10.317 -2.834 1.00 76.69 187 MET A CA 1
ATOM 1481 C C . MET A 1 187 ? -3.539 10.626 -1.888 1.00 76.69 187 MET A C 1
ATOM 1483 O O . MET A 1 187 ? -4.561 11.126 -2.362 1.00 76.69 187 MET A O 1
ATOM 1487 N N . PRO A 1 188 ? -3.417 10.368 -0.575 1.00 81.69 188 PRO A N 1
ATOM 1488 C CA . PRO A 1 188 ? -4.500 10.641 0.356 1.00 81.69 188 PRO A CA 1
ATOM 1489 C C . PRO A 1 188 ? -4.831 12.139 0.400 1.00 81.69 188 PRO A C 1
ATOM 1491 O O . PRO A 1 188 ? -3.946 12.986 0.381 1.00 81.69 188 PRO A O 1
ATOM 1494 N N . MET A 1 189 ? -6.123 12.460 0.464 1.00 80.19 189 MET A N 1
ATOM 1495 C CA . MET A 1 189 ? -6.634 13.843 0.474 1.00 80.19 189 MET A CA 1
ATOM 1496 C C . MET A 1 189 ? -7.252 14.252 1.810 1.00 80.19 189 MET A C 1
ATOM 1498 O O . MET A 1 189 ? -7.577 15.421 2.024 1.00 80.19 189 MET A O 1
ATOM 1502 N N . LYS A 1 190 ? -7.466 13.281 2.699 1.00 84.69 190 LYS A N 1
ATOM 1503 C CA . LYS A 1 190 ? -8.061 13.467 4.019 1.00 84.69 190 LYS A CA 1
ATOM 1504 C C . LYS A 1 190 ? -7.321 12.606 5.029 1.00 84.69 190 LYS A C 1
ATOM 1506 O O . LYS A 1 190 ? -6.856 11.516 4.699 1.00 84.69 190 LYS A O 1
ATOM 1511 N N . LYS A 1 191 ? -7.243 13.103 6.262 1.00 88.88 191 LYS A N 1
ATOM 1512 C CA . LYS A 1 191 ? -6.854 12.283 7.410 1.00 88.88 191 LYS A CA 1
ATOM 1513 C C . LYS A 1 191 ? -7.885 11.172 7.613 1.00 88.88 191 LYS A C 1
ATOM 1515 O O . LYS A 1 191 ? -9.053 11.347 7.274 1.00 88.88 191 LYS A O 1
ATOM 1520 N N . TYR A 1 192 ? -7.424 10.074 8.188 1.00 90.00 192 TYR A N 1
ATOM 1521 C CA . TYR A 1 192 ? -8.207 8.903 8.572 1.00 90.00 192 TYR A CA 1
ATOM 1522 C C . TYR A 1 192 ? -8.846 8.180 7.377 1.00 90.00 192 TYR A C 1
ATOM 1524 O O . TYR A 1 192 ? -9.910 7.576 7.482 1.00 90.00 192 TYR A O 1
ATOM 1532 N N . TRP A 1 193 ? -8.185 8.243 6.215 1.00 87.94 193 TRP A N 1
ATOM 1533 C CA . TRP A 1 193 ? -8.678 7.643 4.975 1.00 87.94 193 TRP A CA 1
ATOM 1534 C C . TRP A 1 193 ? -8.830 6.119 5.059 1.00 87.94 193 TRP A C 1
ATOM 1536 O O . TRP A 1 193 ? -9.699 5.565 4.392 1.00 87.94 193 TRP A O 1
ATOM 1546 N N . LEU A 1 194 ? -8.004 5.443 5.861 1.00 88.00 194 LEU A N 1
ATOM 1547 C CA . LEU A 1 194 ? -8.056 3.996 6.056 1.00 88.00 194 LEU A CA 1
ATOM 1548 C C . LEU A 1 194 ? -9.229 3.601 6.952 1.00 88.00 194 LEU A C 1
ATOM 1550 O O . LEU A 1 194 ? -9.878 2.599 6.679 1.00 88.00 194 LEU A O 1
ATOM 1554 N N . ASP A 1 195 ? -9.536 4.403 7.970 1.00 87.12 195 ASP A N 1
ATOM 1555 C CA . ASP A 1 195 ? -10.698 4.165 8.834 1.00 87.12 195 ASP A CA 1
ATOM 1556 C C . ASP A 1 195 ? -11.993 4.349 8.038 1.00 87.12 195 ASP A C 1
ATOM 1558 O O . ASP A 1 195 ? -12.840 3.461 8.026 1.00 87.12 195 ASP A O 1
ATOM 1562 N N . SER A 1 196 ? -12.084 5.423 7.242 1.00 83.69 196 SER A N 1
ATOM 1563 C CA . SER A 1 196 ? -13.214 5.626 6.320 1.00 83.69 196 SER A CA 1
ATOM 1564 C C . SER A 1 196 ? -13.371 4.477 5.314 1.00 83.69 196 SER A C 1
ATOM 1566 O O . SER A 1 196 ? -14.488 4.105 4.965 1.00 83.69 196 SER A O 1
ATOM 1568 N N . LEU A 1 197 ? -12.257 3.911 4.837 1.00 79.44 197 LEU A N 1
ATOM 1569 C CA . LEU A 1 197 ? -12.264 2.772 3.918 1.00 79.44 197 LEU A CA 1
ATOM 1570 C C . LEU A 1 197 ? -12.816 1.510 4.580 1.00 79.44 197 LEU A C 1
ATOM 1572 O O . LEU A 1 197 ? -13.586 0.782 3.956 1.00 79.44 197 LEU A O 1
ATOM 1576 N N . LEU A 1 198 ? -12.411 1.242 5.820 1.00 80.81 198 LEU A N 1
ATOM 1577 C CA . LEU A 1 198 ? -12.864 0.080 6.578 1.00 80.81 198 LEU A CA 1
ATOM 1578 C C . LEU A 1 198 ? -14.355 0.181 6.908 1.00 80.81 198 LEU A C 1
ATOM 1580 O O . LEU A 1 198 ? -15.086 -0.773 6.654 1.00 80.81 198 LEU A O 1
ATOM 1584 N N . GLU A 1 199 ? -14.815 1.348 7.366 1.00 79.56 199 GLU A N 1
ATOM 1585 C CA . GLU A 1 199 ? -16.234 1.612 7.631 1.00 79.56 199 GLU A CA 1
ATOM 1586 C C . GLU A 1 199 ? -17.103 1.390 6.381 1.00 79.56 199 GLU A C 1
ATOM 1588 O O . GLU A 1 199 ? -18.152 0.745 6.450 1.00 79.56 199 GLU A O 1
ATOM 1593 N N . GLU A 1 200 ? -16.665 1.877 5.212 1.00 74.50 200 GLU A N 1
ATOM 1594 C CA . GLU A 1 200 ? -17.390 1.684 3.948 1.00 74.50 200 GLU A CA 1
ATOM 1595 C C . GLU A 1 200 ? -17.389 0.218 3.505 1.00 74.50 200 GLU A C 1
ATOM 1597 O O . GLU A 1 200 ? -18.409 -0.288 3.025 1.00 74.50 200 GLU A O 1
ATOM 1602 N N . ALA A 1 201 ? -16.256 -0.471 3.658 1.00 72.75 201 ALA A N 1
ATOM 1603 C CA . ALA A 1 201 ? -16.151 -1.877 3.309 1.00 72.75 201 ALA A CA 1
ATOM 1604 C C . ALA A 1 201 ? -17.109 -2.712 4.169 1.00 72.75 201 ALA A C 1
ATOM 1606 O O . ALA A 1 201 ? -17.927 -3.447 3.616 1.00 72.75 201 ALA A O 1
ATOM 1607 N N . GLU A 1 202 ? -17.079 -2.548 5.493 1.00 74.12 202 GLU A N 1
ATOM 1608 C CA . GLU A 1 202 ? -17.985 -3.236 6.419 1.00 74.12 202 GLU A CA 1
ATOM 1609 C C . GLU A 1 202 ? -19.459 -2.908 6.150 1.00 74.12 202 GLU A C 1
ATOM 1611 O O . GLU A 1 202 ? -20.287 -3.821 6.081 1.00 74.12 202 GLU A O 1
ATOM 1616 N N . GLY A 1 203 ? -19.793 -1.634 5.912 1.00 70.00 203 GLY A N 1
ATOM 1617 C CA . GLY A 1 203 ? -21.147 -1.224 5.531 1.00 70.00 203 GLY A CA 1
ATOM 1618 C C . GLY A 1 203 ? -21.621 -1.889 4.234 1.00 70.00 203 GLY A C 1
ATOM 1619 O O . GLY A 1 203 ? -22.730 -2.419 4.166 1.00 70.00 203 GLY A O 1
ATOM 1620 N N . SER A 1 204 ? -20.752 -1.951 3.222 1.00 65.38 204 SER A N 1
ATOM 1621 C CA . SER A 1 204 ? -21.055 -2.591 1.935 1.00 65.38 204 SER A CA 1
ATOM 1622 C C . SER A 1 204 ? -21.249 -4.104 2.063 1.00 65.38 204 SER A C 1
ATOM 1624 O O . SER A 1 204 ? -22.145 -4.659 1.424 1.00 65.38 204 SER A O 1
ATOM 1626 N N . PHE A 1 205 ? -20.455 -4.781 2.903 1.00 62.84 205 PHE A N 1
ATOM 1627 C CA . PHE A 1 205 ? -20.624 -6.211 3.189 1.00 62.84 205 PHE A CA 1
ATOM 1628 C C . PHE A 1 205 ? -22.013 -6.510 3.765 1.00 62.84 205 PHE A C 1
ATOM 1630 O O . PHE A 1 205 ? -22.644 -7.494 3.368 1.00 62.84 205 PHE A O 1
ATOM 1637 N N . LEU A 1 206 ? -22.498 -5.653 4.668 1.00 62.75 206 LEU A N 1
ATOM 1638 C CA . LEU A 1 206 ? -23.806 -5.801 5.308 1.00 62.75 206 LEU A CA 1
ATOM 1639 C C . LEU A 1 206 ? -24.971 -5.549 4.342 1.00 62.75 206 LEU A C 1
ATOM 1641 O O . LEU A 1 206 ? -25.981 -6.250 4.414 1.00 62.75 206 LEU A O 1
ATOM 1645 N N . GLU A 1 207 ? -24.844 -4.574 3.439 1.00 61.81 207 GLU A N 1
ATOM 1646 C CA . GLU A 1 207 ? -25.927 -4.189 2.525 1.00 61.81 207 GLU A CA 1
ATOM 1647 C C . GLU A 1 207 ? -25.970 -5.007 1.225 1.00 61.81 207 GLU A C 1
ATOM 1649 O O . GLU A 1 207 ? -27.046 -5.193 0.646 1.00 61.81 207 GLU A O 1
ATOM 1654 N N . HIS A 1 208 ? -24.822 -5.477 0.728 1.00 58.81 208 HIS A N 1
ATOM 1655 C CA . HIS A 1 208 ? -24.696 -6.005 -0.638 1.00 58.81 208 HIS A CA 1
ATOM 1656 C C . HIS A 1 208 ? -24.043 -7.397 -0.734 1.00 58.81 208 HIS A C 1
ATOM 1658 O O . HIS A 1 208 ? -24.022 -7.981 -1.818 1.00 58.81 208 HIS A O 1
ATOM 1664 N N . GLY A 1 209 ? -23.598 -7.981 0.386 1.00 50.59 209 GLY A N 1
ATOM 1665 C CA . GLY A 1 209 ? -22.977 -9.307 0.432 1.00 50.59 209 GLY A CA 1
ATOM 1666 C C . GLY A 1 209 ? -21.462 -9.294 0.168 1.00 50.59 209 GLY A C 1
ATOM 1667 O O . GLY A 1 209 ? -20.864 -8.237 -0.020 1.00 50.59 209 GLY A O 1
ATOM 1668 N N . PRO A 1 210 ? -20.798 -10.470 0.153 1.00 47.34 210 PRO A N 1
ATOM 1669 C CA . PRO A 1 210 ? -19.340 -10.595 0.212 1.00 47.34 210 PRO A CA 1
ATOM 1670 C C . PRO A 1 210 ? -18.613 -10.267 -1.093 1.00 47.34 210 PRO A C 1
ATOM 1672 O O . PRO A 1 210 ? -17.455 -10.629 -1.259 1.00 47.34 210 PRO A O 1
ATOM 1675 N N . PHE A 1 211 ? -19.288 -9.630 -2.045 1.00 42.12 211 PHE A N 1
ATOM 1676 C CA . PHE A 1 211 ? -18.705 -9.206 -3.304 1.00 42.12 211 PHE A CA 1
ATOM 1677 C C . PHE A 1 211 ? -19.206 -7.799 -3.637 1.00 42.12 211 PHE A C 1
ATOM 1679 O O . PHE A 1 211 ? -20.398 -7.559 -3.790 1.00 42.12 211 PHE A O 1
ATOM 1686 N N . ALA A 1 212 ? -18.275 -6.865 -3.804 1.00 39.56 212 ALA A N 1
ATOM 1687 C CA . ALA A 1 212 ? -18.540 -5.569 -4.407 1.00 39.56 212 ALA A CA 1
ATOM 1688 C C . ALA A 1 212 ? -17.446 -5.295 -5.442 1.00 39.56 212 ALA A C 1
ATOM 1690 O O . ALA A 1 212 ? -16.433 -4.666 -5.156 1.00 39.56 212 ALA A O 1
ATOM 1691 N N . MET A 1 213 ? -17.644 -5.796 -6.666 1.00 36.62 213 MET A N 1
ATOM 1692 C CA . MET A 1 213 ? -16.945 -5.257 -7.831 1.00 36.62 213 MET A CA 1
ATOM 1693 C C . MET A 1 213 ? -17.779 -4.103 -8.370 1.00 36.62 213 MET A C 1
ATOM 1695 O O . MET A 1 213 ? -18.787 -4.301 -9.052 1.00 36.62 213 MET A O 1
ATOM 1699 N N . LEU A 1 214 ? -17.373 -2.876 -8.069 1.00 46.25 214 LEU A N 1
ATOM 1700 C CA . LEU A 1 214 ? -18.008 -1.695 -8.642 1.00 46.25 214 LEU A CA 1
ATOM 1701 C C . LEU A 1 214 ? -17.471 -1.485 -10.067 1.00 46.25 214 LEU A C 1
ATOM 1703 O O . LEU A 1 214 ? -16.603 -0.655 -10.326 1.00 46.25 214 LEU A O 1
ATOM 1707 N N . GLY A 1 215 ? -17.995 -2.315 -10.979 1.00 34.22 215 GLY A N 1
ATOM 1708 C CA . GLY A 1 215 ? -17.631 -2.414 -12.394 1.00 34.22 215 GLY A CA 1
ATOM 1709 C C . GLY A 1 215 ? -17.774 -3.845 -12.943 1.00 34.22 215 GLY A C 1
ATOM 1710 O O . GLY A 1 215 ? -16.772 -4.516 -13.126 1.00 34.22 215 GLY A O 1
ATOM 1711 N N . SER A 1 216 ? -19.019 -4.265 -13.210 1.00 29.95 216 SER A N 1
ATOM 1712 C CA . SER A 1 216 ? -19.498 -5.509 -13.868 1.00 29.95 216 SER A CA 1
ATOM 1713 C C . SER A 1 216 ? -19.248 -6.876 -13.195 1.00 29.95 216 SER A C 1
ATOM 1715 O O . SER A 1 216 ? -18.153 -7.411 -13.274 1.00 29.95 216 SER A O 1
ATOM 1717 N N . SER A 1 217 ? -20.337 -7.439 -12.644 1.00 29.30 217 SER A N 1
ATOM 1718 C CA . SER A 1 217 ? -20.741 -8.864 -12.545 1.00 29.30 217 SER A CA 1
ATOM 1719 C C . SER A 1 217 ? -19.664 -9.964 -12.420 1.00 29.30 217 SER A C 1
ATOM 1721 O O . SER A 1 217 ? -18.988 -10.258 -13.400 1.00 29.30 217 SER A O 1
ATOM 1723 N N . ASP A 1 218 ? -19.684 -10.647 -11.261 1.00 26.92 218 ASP A N 1
ATOM 1724 C CA . ASP A 1 218 ? -19.063 -11.939 -10.863 1.00 26.92 218 ASP A CA 1
ATOM 1725 C C . ASP A 1 218 ? -17.841 -11.896 -9.905 1.00 26.92 218 ASP A C 1
ATOM 1727 O O . ASP A 1 218 ? -17.095 -10.925 -9.887 1.00 26.92 218 ASP A O 1
ATOM 1731 N N . PRO A 1 219 ? -17.674 -12.881 -8.991 1.00 30.80 219 PRO A N 1
ATOM 1732 C CA . PRO A 1 219 ? -17.286 -12.593 -7.606 1.00 30.80 219 PRO A CA 1
ATOM 1733 C C . PRO A 1 219 ? -15.824 -12.923 -7.257 1.00 30.80 219 PRO A C 1
ATOM 1735 O O . PRO A 1 219 ? -15.450 -14.088 -7.201 1.00 30.80 219 PRO A O 1
ATOM 1738 N N . PHE A 1 220 ? -15.041 -11.895 -6.910 1.00 28.39 220 PHE A N 1
ATOM 1739 C CA . PHE A 1 220 ? -13.862 -11.929 -6.025 1.00 28.39 220 PHE A CA 1
ATOM 1740 C C . PHE A 1 220 ? -13.721 -10.545 -5.353 1.00 28.39 220 PHE A C 1
ATOM 1742 O O . PHE A 1 220 ? -13.990 -9.524 -5.988 1.00 28.39 220 PHE A O 1
ATOM 1749 N N . VAL A 1 221 ? -13.336 -10.482 -4.070 1.00 36.00 221 VAL A N 1
ATOM 1750 C CA . VAL A 1 221 ? -13.237 -9.212 -3.317 1.00 36.00 221 VAL A CA 1
ATOM 1751 C C . VAL A 1 221 ? -11.991 -8.437 -3.742 1.00 36.00 221 VAL A C 1
ATOM 1753 O O . VAL A 1 221 ? -10.873 -8.762 -3.351 1.00 36.00 221 VAL A O 1
ATOM 1756 N N . VAL A 1 222 ? -12.205 -7.391 -4.537 1.00 41.31 222 VAL A N 1
ATOM 1757 C CA . VAL A 1 222 ? -11.226 -6.355 -4.882 1.00 41.31 222 VAL A CA 1
ATOM 1758 C C . VAL A 1 222 ? -11.911 -5.021 -4.630 1.00 41.31 222 VAL A C 1
ATOM 1760 O O . VAL A 1 222 ? -12.804 -4.638 -5.386 1.00 41.31 222 VAL A O 1
ATOM 1763 N N . VAL A 1 223 ? -11.524 -4.301 -3.577 1.00 42.88 223 VAL A N 1
ATOM 1764 C CA . VAL A 1 223 ? -12.098 -2.975 -3.313 1.00 42.88 223 VAL A CA 1
ATOM 1765 C C . VAL A 1 223 ? -11.432 -1.972 -4.262 1.00 42.88 223 VAL A C 1
ATOM 1767 O O . VAL A 1 223 ? -10.344 -1.471 -3.985 1.00 42.88 223 VAL A O 1
ATOM 1770 N N . LYS A 1 224 ? -12.055 -1.705 -5.420 1.00 37.47 224 LYS A N 1
ATOM 1771 C CA . LYS A 1 224 ? -11.711 -0.569 -6.295 1.00 37.47 224 LYS A CA 1
ATOM 1772 C C . LYS A 1 224 ? -12.826 0.475 -6.228 1.00 37.47 224 LYS A C 1
ATOM 1774 O O . LYS A 1 224 ? -13.978 0.191 -6.546 1.00 37.47 224 LYS A O 1
ATOM 1779 N N . PHE A 1 225 ? -12.469 1.684 -5.802 1.00 38.97 225 PHE A N 1
ATOM 1780 C CA . PHE A 1 225 ? -13.413 2.753 -5.480 1.00 38.97 225 PHE A CA 1
ATOM 1781 C C . PHE A 1 225 ? -14.154 3.349 -6.684 1.00 38.97 225 PHE A C 1
ATOM 1783 O O . PHE A 1 225 ? -13.620 3.508 -7.784 1.00 38.97 225 PHE A O 1
ATOM 1790 N N . ASN A 1 226 ? -15.379 3.804 -6.413 1.00 27.72 226 ASN A N 1
ATOM 1791 C CA . ASN A 1 226 ? -16.171 4.676 -7.273 1.00 27.72 226 ASN A CA 1
ATOM 1792 C C . ASN A 1 226 ? -15.412 5.995 -7.546 1.00 27.72 226 ASN A C 1
ATOM 1794 O O . ASN A 1 226 ? -14.886 6.614 -6.618 1.00 27.72 226 ASN A O 1
ATOM 1798 N N . ARG A 1 227 ? -15.400 6.488 -8.797 1.00 30.66 227 ARG A N 1
ATOM 1799 C CA . ARG A 1 227 ? -14.721 7.751 -9.170 1.00 30.66 227 ARG A CA 1
ATOM 1800 C C . ARG A 1 227 ? -15.112 8.938 -8.280 1.00 30.66 227 ARG A C 1
ATOM 1802 O O . ARG A 1 227 ? -14.296 9.833 -8.100 1.00 30.66 227 ARG A O 1
ATOM 1809 N N . ARG A 1 228 ? -16.323 8.962 -7.704 1.00 28.12 228 ARG A N 1
ATOM 1810 C CA . ARG A 1 228 ? -16.736 10.030 -6.772 1.00 28.12 228 ARG A CA 1
ATOM 1811 C C . ARG A 1 228 ? -15.962 10.038 -5.447 1.00 28.12 228 ARG A C 1
ATOM 1813 O O . ARG A 1 228 ? -15.746 11.129 -4.932 1.00 28.12 228 ARG A O 1
ATOM 1820 N N . ILE A 1 229 ? -15.542 8.883 -4.923 1.00 36.47 229 ILE A N 1
ATOM 1821 C CA . ILE A 1 229 ? -14.835 8.773 -3.632 1.00 36.47 229 ILE A CA 1
ATOM 1822 C C . ILE A 1 229 ? -13.324 8.820 -3.816 1.00 36.47 229 ILE A C 1
ATOM 1824 O O . ILE A 1 229 ? -12.667 9.432 -2.986 1.00 36.47 229 ILE A O 1
ATOM 1828 N N . ILE A 1 230 ? -12.782 8.336 -4.945 1.00 38.19 230 ILE A N 1
ATOM 1829 C CA . ILE A 1 230 ? -11.387 8.628 -5.329 1.00 38.19 230 ILE A CA 1
ATOM 1830 C C . ILE A 1 230 ? -11.164 10.144 -5.213 1.00 38.19 230 ILE A C 1
ATOM 1832 O O . ILE A 1 230 ? -10.338 10.590 -4.436 1.00 38.19 230 ILE A O 1
ATOM 1836 N N . HIS A 1 231 ? -12.039 10.972 -5.787 1.00 36.59 231 HIS A N 1
ATOM 1837 C CA . HIS A 1 231 ? -11.942 12.426 -5.607 1.00 36.59 231 HIS A CA 1
ATOM 1838 C C . HIS A 1 231 ? -12.044 12.945 -4.153 1.00 36.59 231 HIS A C 1
ATOM 1840 O O . HIS A 1 231 ? -11.646 14.082 -3.910 1.00 36.59 231 HIS A O 1
ATOM 1846 N N . GLN A 1 232 ? -12.569 12.170 -3.198 1.00 38.12 232 GLN A N 1
ATOM 1847 C CA . GLN A 1 232 ? -12.734 12.567 -1.794 1.00 38.12 232 GLN A CA 1
ATOM 1848 C C . GLN A 1 232 ? -11.670 12.011 -0.837 1.00 38.12 232 GLN A C 1
ATOM 1850 O O . GLN A 1 232 ? -11.419 12.661 0.177 1.00 38.12 232 GLN A O 1
ATOM 1855 N N . THR A 1 233 ? -11.060 10.858 -1.123 1.00 43.28 233 THR A N 1
ATOM 1856 C CA . THR A 1 233 ? -10.031 10.227 -0.277 1.00 43.28 233 THR A CA 1
ATOM 1857 C C . THR A 1 233 ? -8.670 10.151 -0.948 1.00 43.28 233 THR A C 1
ATOM 1859 O O . THR A 1 233 ? -7.678 10.157 -0.230 1.00 43.28 233 THR A O 1
ATOM 1862 N N . CYS A 1 234 ? -8.599 10.130 -2.283 1.00 42.31 234 CYS A N 1
ATOM 1863 C CA . CYS A 1 234 ? -7.376 9.832 -3.022 1.00 42.31 234 CYS A CA 1
ATOM 1864 C C . CYS A 1 234 ? -7.255 10.623 -4.344 1.00 42.31 234 CYS A C 1
ATOM 1866 O O . CYS A 1 234 ? -7.913 10.333 -5.340 1.00 42.31 234 CYS A O 1
ATOM 1868 N N . TYR A 1 235 ? -6.386 11.623 -4.415 1.00 50.03 235 TYR A N 1
ATOM 1869 C CA . TYR A 1 235 ? -6.182 12.384 -5.645 1.00 50.03 235 TYR A CA 1
ATOM 1870 C C . TYR A 1 235 ? -5.158 11.706 -6.553 1.00 50.03 235 TYR A C 1
ATOM 1872 O O . TYR A 1 235 ? -4.066 11.362 -6.109 1.00 50.03 235 TYR A O 1
ATOM 1880 N N . ILE A 1 236 ? -5.504 11.576 -7.837 1.00 55.62 236 ILE A N 1
ATOM 1881 C CA . ILE A 1 236 ? -4.564 11.214 -8.900 1.00 55.62 236 ILE A CA 1
ATOM 1882 C C . ILE A 1 236 ? -4.207 12.505 -9.651 1.00 55.62 236 ILE A C 1
ATOM 1884 O O . ILE A 1 236 ? -5.084 13.078 -10.317 1.00 55.62 236 ILE A O 1
ATOM 1888 N N . PRO A 1 237 ? -2.961 13.003 -9.560 1.00 45.69 237 PRO A N 1
ATOM 1889 C CA . PRO A 1 237 ? -2.553 14.201 -10.276 1.00 45.69 237 PRO A CA 1
ATOM 1890 C C . PRO A 1 237 ? -2.675 14.005 -11.787 1.00 45.69 237 PRO A C 1
ATOM 1892 O O . PRO A 1 237 ? -2.111 13.076 -12.365 1.00 45.69 237 PRO A O 1
ATOM 1895 N N . LYS A 1 238 ? -3.402 14.913 -12.451 1.00 42.62 238 LYS A N 1
ATOM 1896 C CA . LYS A 1 238 ? -3.437 14.960 -13.917 1.00 42.62 238 LYS A CA 1
ATOM 1897 C C . LYS A 1 238 ? -2.046 15.348 -14.426 1.00 42.62 238 LYS A C 1
ATOM 1899 O O . LYS A 1 238 ? -1.619 16.478 -14.197 1.00 42.62 238 LYS A O 1
ATOM 1904 N N . LYS A 1 239 ? -1.366 14.409 -15.085 1.00 41.03 239 LYS A N 1
ATOM 1905 C CA . LYS A 1 239 ? -0.168 14.672 -15.896 1.00 41.03 239 LYS A CA 1
ATOM 1906 C C . LYS A 1 239 ? -0.543 15.281 -17.243 1.00 41.03 239 LYS A C 1
ATOM 1908 O O . LYS A 1 239 ? -1.568 14.846 -17.821 1.00 41.03 239 LYS A O 1
#